Protein 3Q3J (pdb70)

Nearest PDB structures (foldseek):
  3q3j-assembly1_A  TM=1.010E+00  e=3.816E-22  Homo sapiens
  3ryt-assembly1_A  TM=9.514E-01  e=1.578E-15  Mus musculus
  1lfd-assembly2_C  TM=7.403E-01  e=2.244E-03  Rattus norvegicus
  1rax-assembly1_A  TM=6.787E-01  e=1.452E-03  Homo sapiens
  7scw-assembly1_B  TM=6.557E-01  e=3.062E-03  Homo sapiens

Secondary structure (DSSP, 8-state):
-PPPSS---EEEEEEPPSS-TTSPPEEEEEETT-BHHHHHHHHHHHHT--PPPGGGEEEEEEETTTEEEEE-SSSTT----PPPBHHHHTPPTT-EEEEEE-/-EEEEEE-STTSSHHHHHIIIIIS---SS----SEEEEEEEEE--EEEEEEEEE--SGGGTTTGGGG-TT-SEEEEEEETT-THHHHHIIIIIHHHHHHH-TTSEEEEEEE-GGGGG-HHHHHHHHHTT--PPPHHHHHHHHHHHT-SEEEE--TTT-HHHHHHHHHHHHHHHH-

B-factor: mean 38.66, std 13.01, range [20.03, 93.31]

Foldseek 3Di:
DDADPPGKDKFWEFEAQPVDRPDGTDTFIDIQQDFQLRVLVRCQVRNPCVGDHSVQWWKWFDDPDDDIDTHFQDDPQQDPPGGDGNVSVVPHHHTYIYIHGD/DAEEEEEFAAPFCQVLLLCLQAVVDGDPDDDFDAKDWGWHWDPLVTDIYIYIYHGNDPVNVPPSLVSPPPHQEYEYEGEQLDCVRLVCCVPVVLVSCCVRPVPHAYEYEYEAPVCLPPPVSQVVQVVVVHHGQDPVNQQVSCVVSVHPYYAYDYSPPDSVSSVVVVSVVRVVSVD

GO terms:
  GO:0005886 plasma membrane (C, TAS)
  GO:0005515 protein binding (F, IPI)
  GO:0002116 semaphorin receptor complex (C, TAS)

CATH classification: 3.10.20.90

Organism: Homo sapiens (NCBI:txid9606)

Solvent-accessible surface area: 14026 Å² total; per-residue (Å²): 235,172,206,97,182,125,53,123,84,81,15,78,0,37,3,26,42,78,139,54,90,111,34,116,63,46,90,5,102,1,65,16,34,7,22,0,42,78,0,14,84,65,1,10,102,46,30,84,156,157,83,40,156,11,86,59,14,26,0,16,1,48,35,67,104,60,2,90,10,52,0,72,31,70,32,105,11,29,75,192,113,74,90,3,24,1,51,37,0,53,9,55,81,69,12,49,0,1,23,37,111,153,125,11,39,0,0,0,0,0,23,55,97,0,14,11,34,15,1,0,28,8,10,33,71,123,79,92,42,98,84,114,73,96,24,33,2,49,25,35,102,17,110,28,75,72,163,100,17,59,2,37,0,35,1,0,6,4,26,90,127,29,54,48,2,3,1,30,1,7,68,133,14,61,0,0,0,1,0,0,0,0,10,67,29,87,1,12,63,24,0,53,128,64,0,84,72,17,8,99,101,79,12,84,118,30,77,20,0,0,0,0,4,60,26,28,42,63,121,59,72,82,23,63,122,62,8,82,149,97,156,60,58,32,4,49,114,144,78,0,49,60,15,6,80,74,32,60,15,77,49,10,26,42,4,4,15,128,86,39,59,102,27,0,78,63,5,0,68,42,0,2,47,59,27,77,110

Radius of gyration: 20.64 Å; Cα contacts (8 Å, |Δi|>4): 543; chains: 2; bounding box: 55×48×62 Å

Sequence (277 aa):
LIRQQIEYKTLILNCVNPDNENSPEIPVKVLNCDTITQVKEKILDAVYKQRPRAVDMDLEWRQGRIARVVLQDEDITTKIKRLNTLMHYQVSDRSVVALVPKRCKLVLVGDVQCGKTAMLQVLAKDCYPETYVPTVFENYTACLETQRVELSLWDTSGSPYYDNVRPLCYSDSDAVLLCFDISRPETVDSALKKWRTEILDYCPSTRVLLIGCKTDLRTDLSTLMMELSHQKQAPISYEQGCAIAKQLGAEIYLEGSAFTSEKSIHSIFRTASMLCLN

Structure (mmCIF, N/CA/C/O backbone):
data_3Q3J
#
_entry.id   3Q3J
#
_cell.length_a   59.022
_cell.length_b   67.129
_cell.length_c   145.291
_cell.angle_alpha   90.000
_cell.angle_beta   90.000
_cell.angle_gamma   90.000
#
_symmetry.space_group_name_H-M   'I 2 2 2'
#
loop_
_entity.id
_entity.type
_entity.pdbx_description
1 polymer Plexin-A2
2 polymer 'Rho-related GTP-binding protein Rho6'
3 non-polymer 'UNKNOWN ATOM OR ION'
4 non-polymer 'PHOSPHOAMINOPHOSPHONIC ACID-GUANYLATE ESTER'
5 non-polymer 'MAGNESIUM ION'
6 water water
#
loop_
_atom_site.group_PDB
_atom_site.id
_atom_site.type_symbol
_atom_site.label_atom_id
_atom_site.label_alt_id
_atom_site.label_comp_id
_atom_site.label_asym_id
_atom_site.label_entity_id
_atom_site.label_seq_id
_atom_site.pdbx_PDB_ins_code
_atom_site.Cartn_x
_atom_site.Cartn_y
_atom_site.Cartn_z
_atom_site.occupancy
_atom_site.B_iso_or_equiv
_atom_site.auth_seq_id
_atom_site.auth_comp_id
_atom_site.auth_asym_id
_atom_site.auth_atom_id
_atom_site.pdbx_PDB_model_num
ATOM 1 N N . LEU A 1 2 ? -6.141 24.731 57.027 1.00 82.43 1490 LEU A N 1
ATOM 2 C CA . LEU A 1 2 ? -5.720 23.644 56.088 1.00 77.21 1490 LEU A CA 1
ATOM 3 C C . LEU A 1 2 ? -4.628 24.157 55.133 1.00 75.11 1490 LEU A C 1
ATOM 4 O O . LEU A 1 2 ? -4.804 25.181 54.485 1.00 74.40 1490 LEU A O 1
ATOM 9 N N . ILE A 1 3 ? -3.513 23.427 55.059 1.00 74.48 1491 ILE A N 1
ATOM 10 C CA . IL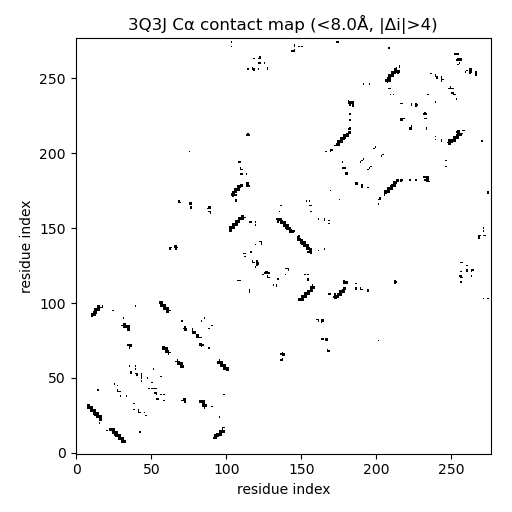E A 1 3 ? -2.320 23.851 54.307 1.00 73.74 1491 ILE A CA 1
ATOM 11 C C . ILE A 1 3 ? -2.391 23.454 52.841 1.00 69.00 1491 ILE A C 1
ATOM 12 O O . ILE A 1 3 ? -2.856 22.357 52.505 1.00 66.13 1491 ILE A O 1
ATOM 17 N N . ARG A 1 4 ? -1.906 24.340 51.971 1.00 68.95 1492 ARG A N 1
ATOM 18 C CA . ARG A 1 4 ? -1.826 24.066 50.530 1.00 65.08 1492 ARG A CA 1
ATOM 19 C C . ARG A 1 4 ? -0.459 23.484 50.179 1.00 64.05 1492 ARG A C 1
ATOM 20 O O . ARG A 1 4 ? 0.543 23.867 50.774 1.00 67.31 1492 ARG A O 1
ATOM 28 N N . GLN A 1 5 ? -0.415 22.570 49.208 1.00 60.23 1493 GLN A N 1
ATOM 29 C CA . GLN A 1 5 ? 0.861 21.955 48.790 1.00 59.49 1493 GLN A CA 1
ATOM 30 C C . GLN A 1 5 ? 1.844 23.017 48.233 1.00 60.47 1493 GLN A C 1
ATOM 31 O O . GLN A 1 5 ? 1.433 24.127 47.856 1.00 61.15 1493 GLN A O 1
ATOM 37 N N . GLN A 1 6 ? 3.139 22.681 48.197 1.00 60.99 1494 GLN A N 1
ATOM 38 C CA . GLN A 1 6 ? 4.128 23.514 47.493 1.00 61.08 1494 GLN A CA 1
ATOM 39 C C . GLN A 1 6 ? 3.756 23.518 46.007 1.00 56.42 1494 GLN A C 1
ATOM 40 O O . GLN A 1 6 ? 3.691 24.575 45.376 1.00 56.82 1494 GLN A O 1
ATOM 46 N N . ILE A 1 7 ? 3.499 22.329 45.469 1.00 52.30 1495 ILE A N 1
ATOM 47 C CA . ILE A 1 7 ? 2.968 22.174 44.116 1.00 48.04 1495 ILE A CA 1
ATOM 48 C C . ILE A 1 7 ? 1.504 21.797 44.292 1.00 45.89 1495 ILE A C 1
ATOM 49 O O . ILE A 1 7 ? 1.187 20.667 44.694 1.00 45.15 1495 ILE A O 1
ATOM 54 N N . GLU A 1 8 ? 0.620 22.756 44.012 1.00 44.84 1496 GLU A N 1
ATOM 55 C CA . GLU A 1 8 ? -0.763 22.691 44.481 1.00 44.06 1496 GLU A CA 1
ATOM 56 C C . GLU A 1 8 ? -1.629 21.775 43.637 1.00 39.97 1496 GLU A C 1
ATOM 57 O O . GLU A 1 8 ? -1.411 21.613 42.439 1.00 37.24 1496 GLU A O 1
ATOM 59 N N . TYR A 1 9 ? -2.613 21.168 44.285 1.00 39.05 1497 TYR A N 1
ATOM 60 C CA . TYR A 1 9 ? -3.610 20.355 43.581 1.00 36.33 1497 TYR A CA 1
ATOM 61 C C . TYR A 1 9 ? -4.770 21.235 43.200 1.00 36.58 1497 TYR A C 1
ATOM 62 O O . TYR A 1 9 ? -5.156 22.110 43.962 1.00 38.67 1497 TYR A O 1
ATOM 71 N N . LYS A 1 10 ? -5.348 20.988 42.028 1.00 34.52 1498 LYS A N 1
ATOM 72 C CA . LYS A 1 10 ? -6.461 21.792 41.549 1.00 35.43 1498 LYS A CA 1
ATOM 73 C C . LYS A 1 10 ? -7.372 20.969 40.673 1.00 33.82 1498 LYS A C 1
ATOM 74 O O . LYS A 1 10 ? -6.935 19.987 40.046 1.00 30.16 1498 LYS A O 1
ATOM 78 N N . THR A 1 11 ? -8.643 21.344 40.640 1.00 35.47 1499 THR A N 1
ATOM 79 C CA . THR A 1 11 ? -9.544 20.732 39.709 1.00 35.67 1499 THR A CA 1
ATOM 80 C C . THR A 1 11 ? -9.340 21.380 38.342 1.00 36.15 1499 THR A C 1
ATOM 81 O O . THR A 1 11 ? -8.926 22.533 38.242 1.00 37.33 1499 THR A O 1
ATOM 85 N N . LEU A 1 12 ? -9.633 20.604 37.309 1.00 35.70 1500 LEU A N 1
ATOM 86 C CA . LEU A 1 12 ? -9.551 21.011 35.916 1.00 36.66 1500 LEU A CA 1
ATOM 87 C C . LEU A 1 12 ? -10.813 20.475 35.251 1.00 37.29 1500 LEU A C 1
ATOM 88 O O . LEU A 1 12 ? -11.334 19.460 35.666 1.00 36.44 1500 LEU A O 1
ATOM 93 N N . ILE A 1 13 ? -11.275 21.142 34.210 1.00 39.09 1501 ILE A N 1
ATOM 94 C CA . ILE A 1 13 ? -12.289 20.555 33.337 1.00 40.19 1501 ILE A CA 1
ATOM 95 C C . ILE A 1 13 ? -11.611 20.091 32.055 1.00 38.97 1501 ILE A C 1
ATOM 96 O O . ILE A 1 13 ? -10.838 20.834 31.460 1.00 39.90 1501 ILE A O 1
ATOM 101 N N . LEU A 1 14 ? -11.867 18.844 31.665 1.00 37.82 1502 LEU A N 1
ATOM 102 C CA . LEU A 1 14 ? -11.465 18.340 30.356 1.00 37.41 1502 LEU A CA 1
ATOM 103 C C . LEU A 1 14 ? -12.690 18.319 29.460 1.00 40.00 1502 LEU A C 1
ATOM 104 O O . LEU A 1 14 ? -13.789 17.989 29.907 1.00 40.49 1502 LEU A O 1
ATOM 109 N N . ASN A 1 15 ? -12.493 18.686 28.202 1.00 41.16 1503 ASN A N 1
ATOM 110 C CA . ASN A 1 15 ? -13.551 18.647 27.219 1.00 44.32 1503 ASN A CA 1
ATOM 111 C C . ASN A 1 15 ? -13.429 17.350 26.466 1.00 43.71 1503 ASN A C 1
ATOM 112 O O . ASN A 1 15 ? -12.556 17.204 25.627 1.00 43.34 1503 ASN A O 1
ATOM 117 N N . CYS A 1 16 ? -14.282 16.387 26.796 1.00 44.18 1504 CYS A N 1
ATOM 118 C CA . CYS A 1 16 ? -14.200 15.075 26.197 1.00 44.26 1504 CYS A CA 1
ATOM 119 C C . CYS A 1 16 ? -15.053 15.021 24.940 1.00 47.91 1504 CYS A C 1
ATOM 120 O O . CYS A 1 16 ? -16.231 15.417 24.942 1.00 50.05 1504 CYS A O 1
ATOM 123 N N . VAL A 1 17 ? -14.447 14.543 23.862 1.00 48.27 1505 VAL A N 1
ATOM 124 C CA . VAL A 1 17 ? -15.150 14.367 22.613 1.00 52.41 1505 VAL A CA 1
ATOM 125 C C . VAL A 1 17 ? -16.306 13.387 22.820 1.00 54.33 1505 VAL A C 1
ATOM 126 O O . VAL A 1 17 ? -16.144 12.344 23.460 1.00 52.33 1505 VAL A O 1
ATOM 130 N N . ASN A 1 18 ? -17.479 13.755 22.313 1.00 58.67 1506 ASN A N 1
ATOM 131 C CA . ASN A 1 18 ? -18.628 12.858 22.307 1.00 61.76 1506 ASN A CA 1
ATOM 132 C C . ASN A 1 18 ? -18.297 11.690 21.360 1.00 63.26 1506 ASN A C 1
ATOM 133 O O . ASN A 1 18 ? -18.056 11.913 20.168 1.00 65.66 1506 ASN A O 1
ATOM 138 N N . PRO A 1 19 ? -18.251 10.447 21.896 1.00 62.66 1507 PRO A N 1
ATOM 139 C CA . PRO A 1 19 ? -17.867 9.280 21.079 1.00 64.15 1507 PRO A CA 1
ATOM 140 C C . PRO A 1 19 ? -18.848 8.943 19.947 1.00 69.69 1507 PRO A C 1
ATOM 141 O O . PRO A 1 19 ? -18.428 8.410 18.923 1.00 71.59 1507 PRO A O 1
ATOM 145 N N . ASP A 1 20 ? -20.134 9.248 20.133 1.00 72.90 1508 ASP A N 1
ATOM 146 C CA . ASP A 1 20 ? -21.158 8.941 19.114 1.00 78.73 1508 ASP A CA 1
ATOM 147 C C . ASP A 1 20 ? -21.074 9.849 17.869 1.00 81.80 1508 ASP A C 1
ATOM 148 O O . ASP A 1 20 ? -21.402 9.417 16.763 1.00 86.14 1508 ASP A O 1
ATOM 153 N N . ASN A 1 21 ? -20.653 11.102 18.055 1.00 79.99 1509 ASN A N 1
ATOM 154 C CA . ASN A 1 21 ? -20.501 12.045 16.932 1.00 83.09 1509 ASN A CA 1
ATOM 155 C C . ASN A 1 21 ? -19.537 13.182 17.277 1.00 79.63 1509 ASN A C 1
ATOM 156 O O . ASN A 1 21 ? -19.780 13.948 18.215 1.00 77.85 1509 ASN A O 1
ATOM 158 N N . GLU A 1 22 ? -18.451 13.280 16.506 1.00 79.17 1510 GLU A N 1
ATOM 159 C CA . GLU A 1 22 ? -17.356 14.223 16.785 1.00 76.10 1510 GLU A CA 1
ATOM 160 C C . GLU A 1 22 ? -17.798 15.694 16.704 1.00 78.37 1510 GLU A C 1
ATOM 161 O O . GLU A 1 22 ? -17.379 16.524 17.528 1.00 75.80 1510 GLU A O 1
ATOM 163 N N . ASN A 1 23 ? -18.649 16.003 15.731 1.00 83.57 1511 ASN A N 1
ATOM 164 C CA . ASN A 1 23 ? -19.119 17.377 15.512 1.00 86.82 1511 ASN A CA 1
ATOM 165 C C . ASN A 1 23 ? -20.095 17.890 16.584 1.00 86.36 1511 ASN A C 1
ATOM 166 O O . ASN A 1 23 ? -20.432 19.078 16.594 1.00 88.96 1511 ASN A O 1
ATOM 168 N N . SER A 1 24 ? -20.555 17.000 17.469 1.00 83.45 1512 SER A N 1
ATOM 169 C CA . SER A 1 24 ? -21.364 17.400 18.622 1.00 82.59 1512 SER A CA 1
ATOM 170 C C . SER A 1 24 ? -20.479 18.095 19.664 1.00 77.51 1512 SER A C 1
ATOM 171 O O . SER A 1 24 ? -19.270 17.878 19.686 1.00 73.63 1512 SER A O 1
ATOM 173 N N . PRO A 1 25 ? -21.078 18.942 20.530 1.00 77.66 1513 PRO A N 1
ATOM 174 C CA . PRO A 1 25 ? -20.273 19.617 21.552 1.00 73.44 1513 PRO A CA 1
ATOM 175 C C . PRO A 1 25 ? -19.509 18.646 22.450 1.00 67.57 1513 PRO A C 1
ATOM 176 O O . PRO A 1 25 ? -19.984 17.538 22.728 1.00 66.80 1513 PRO A O 1
ATOM 180 N N . GLU A 1 26 ? -18.329 19.056 22.893 1.00 63.44 1514 GLU A N 1
ATOM 181 C CA . GLU A 1 26 ? -17.553 18.232 23.793 1.00 58.31 1514 GLU A CA 1
ATOM 182 C C . GLU A 1 26 ? -18.266 18.174 25.146 1.00 57.01 1514 GLU A C 1
ATOM 183 O O . GLU A 1 26 ? -19.035 19.071 25.494 1.00 59.01 1514 GLU A O 1
ATOM 187 N N . ILE A 1 27 ? -18.026 17.096 25.881 1.00 53.64 1515 ILE A N 1
ATOM 188 C CA . ILE A 1 27 ? -18.618 16.897 27.197 1.00 52.70 1515 ILE A CA 1
ATOM 189 C C . ILE A 1 27 ? -17.614 17.323 28.293 1.00 48.80 1515 ILE A C 1
ATOM 190 O O . ILE A 1 27 ? -16.528 16.745 28.397 1.00 45.19 1515 ILE A O 1
ATOM 195 N N . PRO A 1 28 ? -17.968 18.354 29.095 1.00 49.28 1516 PRO A N 1
ATOM 196 C CA . PRO A 1 28 ? -17.064 18.765 30.182 1.00 46.43 1516 PRO A CA 1
ATOM 197 C C . PRO A 1 28 ? -17.033 17.767 31.347 1.00 44.01 1516 PRO A C 1
ATOM 198 O O . PRO A 1 28 ? -18.084 17.335 31.819 1.00 44.92 1516 PRO A O 1
ATOM 202 N N . VAL A 1 29 ? -15.824 17.401 31.783 1.00 40.60 1517 VAL A N 1
ATOM 203 C CA . VAL A 1 29 ? -15.629 16.451 32.877 1.00 38.76 1517 VAL A CA 1
ATOM 204 C C . VAL A 1 29 ? -14.656 17.044 33.899 1.00 36.99 1517 VAL A C 1
ATOM 205 O O . VAL A 1 29 ? -13.531 17.377 33.561 1.00 36.21 1517 VAL A O 1
ATOM 209 N N . LYS A 1 30 ? -15.098 17.179 35.142 1.00 37.82 1518 LYS A N 1
ATOM 210 C CA . LYS A 1 30 ? -14.247 17.726 36.206 1.00 36.87 1518 LYS A CA 1
ATOM 211 C C . LYS A 1 30 ? -13.284 16.661 36.731 1.00 34.40 1518 LYS A C 1
ATOM 212 O O . LYS A 1 30 ? -13.691 15.554 37.068 1.00 34.61 1518 LYS A O 1
ATOM 216 N N . VAL A 1 31 ? -12.003 17.000 36.787 1.00 32.51 1519 VAL A N 1
ATOM 217 C CA . VAL A 1 31 ? -10.974 16.070 37.243 1.00 30.66 1519 VAL A CA 1
ATOM 218 C C . VAL A 1 31 ? -9.991 16.838 38.107 1.00 30.38 1519 VAL A C 1
ATOM 219 O O . VAL A 1 31 ? -10.078 18.052 38.190 1.00 31.94 1519 VAL A O 1
ATOM 223 N N . LEU A 1 32 ? -9.061 16.131 38.743 1.00 29.70 1520 LEU A N 1
ATOM 224 C CA . LEU A 1 32 ? -7.977 16.760 39.511 1.00 29.77 1520 LEU A CA 1
ATOM 225 C C . LEU A 1 32 ? -6.674 16.651 38.741 1.00 28.28 1520 LEU A C 1
ATOM 226 O O . LEU A 1 32 ? -6.410 15.618 38.072 1.00 26.80 1520 LEU A O 1
ATOM 231 N N . ASN A 1 33 ? -5.829 17.678 38.843 1.00 27.89 1521 ASN A N 1
ATOM 232 C CA . ASN A 1 33 ? -4.516 17.596 38.210 1.00 26.90 1521 ASN A CA 1
ATOM 233 C C . ASN A 1 33 ? -3.653 16.426 38.792 1.00 26.74 1521 ASN A C 1
ATOM 234 O O . ASN A 1 33 ? -2.901 15.797 38.060 1.00 25.58 1521 ASN A O 1
ATOM 239 N N . CYS A 1 34 ? -3.850 16.082 40.069 1.00 28.19 1522 CYS A N 1
ATOM 240 C CA . CYS A 1 34 ? -3.135 14.955 40.666 1.00 29.16 1522 CYS A CA 1
ATOM 241 C C . CYS A 1 34 ? -3.797 13.588 40.397 1.00 29.13 1522 CYS A C 1
ATOM 242 O O . CYS A 1 34 ? -3.303 12.562 40.876 1.00 30.11 1522 CYS A O 1
ATOM 245 N N . ASP A 1 35 ? -4.901 13.564 39.641 1.00 28.91 1523 ASP A N 1
ATOM 246 C CA . ASP A 1 35 ? -5.522 12.298 39.216 1.00 28.76 1523 ASP A CA 1
ATOM 247 C C . ASP A 1 35 ? -4.594 11.499 38.308 1.00 27.59 1523 ASP A C 1
ATOM 248 O O . ASP A 1 35 ? -3.997 12.036 37.384 1.00 26.98 1523 ASP A O 1
ATOM 253 N N . THR A 1 36 ? -4.484 10.204 38.573 1.00 27.83 1524 THR A N 1
ATOM 254 C CA . THR A 1 36 ? -3.762 9.302 37.676 1.00 27.46 1524 THR A CA 1
ATOM 255 C C . THR A 1 36 ? -4.564 9.170 36.408 1.00 26.02 1524 THR A C 1
ATOM 256 O O . THR A 1 36 ? -5.759 9.458 36.390 1.00 25.92 1524 THR A O 1
ATOM 260 N N . ILE A 1 37 ? -3.943 8.693 35.352 1.00 25.83 1525 ILE A N 1
ATOM 261 C CA . ILE A 1 37 ? -4.673 8.555 34.094 1.00 25.61 1525 ILE A CA 1
ATOM 262 C C . ILE A 1 37 ? -5.852 7.584 34.265 1.00 26.84 1525 ILE A C 1
ATOM 263 O O . ILE A 1 37 ? -6.911 7.794 33.685 1.00 27.77 1525 ILE A O 1
ATOM 268 N N . THR A 1 38 ? -5.698 6.562 35.093 1.00 28.62 1526 THR A N 1
ATOM 269 C CA . THR A 1 38 ? -6.805 5.626 35.346 1.00 30.50 1526 THR A CA 1
ATOM 270 C C . THR A 1 38 ? -7.981 6.331 36.018 1.00 30.37 1526 THR A C 1
ATOM 271 O O . THR A 1 38 ? -9.124 6.092 35.654 1.00 30.54 1526 THR A O 1
ATOM 275 N N . GLN A 1 39 ? -7.690 7.203 36.985 1.00 29.23 1527 GLN A N 1
ATOM 276 C CA . GLN A 1 39 ? -8.742 7.928 37.686 1.00 29.60 1527 GLN A CA 1
ATOM 277 C C . GLN A 1 39 ? -9.446 8.906 36.752 1.00 28.46 1527 GLN A C 1
ATOM 278 O O . GLN A 1 39 ? -10.673 9.100 36.859 1.00 27.96 1527 GLN A O 1
ATOM 284 N N . VAL A 1 40 ? -8.683 9.506 35.834 1.00 26.55 1528 VAL A N 1
ATOM 285 C CA . VAL A 1 40 ? -9.266 10.385 34.836 1.00 26.64 1528 VAL A CA 1
ATOM 286 C C . VAL A 1 40 ? -10.248 9.605 33.956 1.00 28.33 1528 VAL A C 1
ATOM 287 O O . VAL A 1 40 ? -11.383 10.040 33.758 1.00 28.84 1528 VAL A O 1
ATOM 291 N N . LYS A 1 41 ? -9.820 8.444 33.452 1.00 28.57 1529 LYS A N 1
ATOM 292 C CA . LYS A 1 41 ? -10.680 7.627 32.602 1.00 30.26 1529 LYS A CA 1
ATOM 293 C C . LYS A 1 41 ? -11.960 7.207 33.340 1.00 32.09 1529 LYS A C 1
ATOM 294 O O . LYS A 1 41 ? -13.057 7.313 32.780 1.00 32.94 1529 LYS A O 1
ATOM 300 N N . GLU A 1 42 ? -11.820 6.771 34.597 1.00 32.68 1530 GLU A N 1
ATOM 301 C CA . GLU A 1 42 ? -12.990 6.438 35.443 1.00 35.45 1530 GLU A CA 1
ATOM 302 C C . GLU A 1 42 ? -13.965 7.606 35.497 1.00 35.10 1530 GLU A C 1
ATOM 303 O O . GLU A 1 42 ? -15.166 7.419 35.335 1.00 36.68 1530 GLU A O 1
ATOM 309 N N . LYS A 1 43 ? -13.449 8.814 35.707 1.00 33.10 1531 LYS A N 1
ATOM 310 C CA . LYS A 1 43 ? -14.328 10.007 35.824 1.00 33.73 1531 LYS A CA 1
ATOM 311 C C . LYS A 1 43 ? -15.025 10.314 34.502 1.00 34.18 1531 LYS A C 1
ATOM 312 O O . LYS A 1 43 ? -16.230 10.609 34.482 1.00 36.19 1531 LYS A O 1
ATOM 318 N N . ILE A 1 44 ? -14.293 10.219 33.395 1.00 32.50 1532 ILE A N 1
ATOM 319 C CA . ILE A 1 44 ? -14.916 10.395 32.069 1.00 33.87 1532 ILE A CA 1
ATOM 320 C C . ILE A 1 44 ? -16.013 9.333 31.827 1.00 36.45 1532 ILE A C 1
ATOM 321 O O . ILE A 1 44 ? -17.094 9.661 31.337 1.00 38.79 1532 ILE A O 1
ATOM 326 N N . LEU A 1 45 ? -15.734 8.077 32.173 1.00 36.85 1533 LEU A N 1
ATOM 327 C CA . LEU A 1 45 ? -16.713 6.981 32.009 1.00 40.19 1533 LEU A CA 1
ATOM 328 C C . LEU A 1 45 ? -17.941 7.157 32.899 1.00 42.99 1533 LEU A C 1
ATOM 329 O O . LEU A 1 45 ? -19.058 6.767 32.522 1.00 45.13 1533 LEU A O 1
ATOM 334 N N . ASP A 1 46 ? -17.746 7.742 34.080 1.00 42.89 1534 ASP A N 1
ATOM 335 C CA . ASP A 1 46 ? -18.881 8.016 34.983 1.00 46.31 1534 ASP A CA 1
ATOM 336 C C . ASP A 1 46 ? -19.756 9.124 34.415 1.00 47.60 1534 ASP A C 1
ATOM 337 O O . ASP A 1 46 ? -20.980 9.029 34.443 1.00 50.88 1534 ASP A O 1
ATOM 342 N N . ALA A 1 47 ? -19.116 10.150 33.868 1.00 46.17 1535 ALA A N 1
ATOM 343 C CA . ALA A 1 47 ? -19.816 11.298 33.304 1.00 47.95 1535 ALA A CA 1
ATOM 344 C C . ALA A 1 47 ? -20.419 10.981 31.931 1.00 50.66 1535 ALA A C 1
ATOM 345 O O . ALA A 1 47 ? -21.541 11.399 31.630 1.00 53.37 1535 ALA A O 1
ATOM 347 N N . VAL A 1 48 ? -19.682 10.244 31.104 1.00 50.10 1536 VAL A N 1
ATOM 348 C CA . VAL A 1 48 ? -20.123 9.972 29.732 1.00 53.23 1536 VAL A CA 1
ATOM 349 C C . VAL A 1 48 ? -20.968 8.698 29.615 1.00 56.83 1536 VAL A C 1
ATOM 350 O O . VAL A 1 48 ? -21.507 8.429 28.552 1.00 60.23 1536 VAL A O 1
ATOM 354 N N . TYR A 1 49 ? -21.105 7.935 30.708 1.00 57.65 1537 TYR A N 1
ATOM 355 C CA . TYR A 1 49 ? -22.004 6.759 30.748 1.00 61.44 1537 TYR A CA 1
ATOM 356 C C . TYR A 1 49 ? -22.850 6.673 32.032 1.00 63.47 1537 TYR A C 1
ATOM 357 O O . TYR A 1 49 ? -23.033 5.573 32.579 1.00 65.36 1537 TYR A O 1
ATOM 366 N N . LYS A 1 50 ? -23.384 7.809 32.492 1.00 63.92 1538 LYS A N 1
ATOM 367 C CA . LYS A 1 50 ? -24.289 7.849 33.672 1.00 66.23 1538 LYS A CA 1
ATOM 368 C C . LYS A 1 50 ? -25.074 6.543 33.884 1.00 69.67 1538 LYS A C 1
ATOM 369 O O . LYS A 1 50 ? -25.765 6.068 32.986 1.00 72.83 1538 LYS A O 1
ATOM 372 N N . GLN A 1 56 ? -22.726 -2.928 30.936 1.00 75.60 1544 GLN A N 1
ATOM 373 C CA . GLN A 1 56 ? -22.108 -2.915 29.607 1.00 74.92 1544 GLN A CA 1
ATOM 374 C C . GLN A 1 56 ? -21.185 -1.700 29.359 1.00 69.55 1544 GLN A C 1
ATOM 375 O O . GLN A 1 56 ? -20.668 -1.530 28.252 1.00 68.97 1544 GLN A O 1
ATOM 377 N N . ARG A 1 57 ? -20.978 -0.863 30.369 1.00 66.38 1545 ARG A N 1
ATOM 378 C CA . ARG A 1 57 ? -20.064 0.276 30.227 1.00 61.64 1545 ARG A CA 1
ATOM 379 C C . ARG A 1 57 ? -18.655 -0.217 29.927 1.00 59.15 1545 ARG A C 1
ATOM 380 O O . ARG A 1 57 ? -18.237 -1.245 30.450 1.00 59.83 1545 ARG A O 1
ATOM 384 N N . PRO A 1 58 ? -17.914 0.519 29.082 1.00 56.39 1546 PRO A N 1
ATOM 385 C CA . PRO A 1 58 ? -16.474 0.277 29.019 1.00 53.78 1546 PRO A CA 1
ATOM 386 C C . PRO A 1 58 ? -15.823 0.505 30.380 1.00 51.02 1546 PRO A C 1
ATOM 387 O O . PRO A 1 58 ? -16.338 1.290 31.193 1.00 48.92 1546 PRO A O 1
ATOM 391 N N . ARG A 1 59 ? -14.724 -0.202 30.631 1.00 50.72 1547 ARG A N 1
ATOM 392 C CA . ARG A 1 59 ? -13.948 -0.031 31.856 1.00 48.77 1547 ARG A CA 1
ATOM 393 C C . ARG A 1 59 ? -12.748 0.831 31.556 1.00 45.63 1547 ARG A C 1
ATOM 394 O O . ARG A 1 59 ? -12.341 0.952 30.392 1.00 44.35 1547 ARG A O 1
ATOM 402 N N . ALA A 1 60 ? -12.166 1.412 32.606 1.00 43.54 1548 ALA A N 1
ATOM 403 C CA . ALA A 1 60 ? -10.988 2.268 32.454 1.00 41.45 1548 ALA A CA 1
ATOM 404 C C . ALA A 1 60 ? -9.867 1.552 31.698 1.00 42.22 1548 ALA A C 1
ATOM 405 O O . ALA A 1 60 ? -9.266 2.120 30.779 1.00 40.93 1548 ALA A O 1
ATOM 407 N N . VAL A 1 61 ? -9.626 0.296 32.057 1.00 45.58 1549 VAL A N 1
ATOM 408 C CA . VAL A 1 61 ? -8.605 -0.537 31.387 1.00 47.37 1549 VAL A CA 1
ATOM 409 C C . VAL A 1 61 ? -8.924 -0.925 29.931 1.00 49.35 1549 VAL A C 1
ATOM 410 O O . VAL A 1 61 ? -8.045 -1.387 29.209 1.00 51.06 1549 VAL A O 1
ATOM 414 N N . ASP A 1 62 ? -10.164 -0.741 29.494 1.00 50.34 1550 ASP A N 1
ATOM 415 C CA . ASP A 1 62 ? -10.532 -1.044 28.096 1.00 52.33 1550 ASP A CA 1
ATOM 416 C C . ASP A 1 62 ? -10.261 0.120 27.139 1.00 50.08 1550 ASP A C 1
ATOM 417 O O . ASP A 1 62 ? -10.357 -0.053 25.920 1.00 51.61 1550 ASP A O 1
ATOM 422 N N . MET A 1 63 ? -9.925 1.296 27.688 1.00 46.51 1551 MET A N 1
ATOM 423 C CA . MET A 1 63 ? -9.862 2.523 26.906 1.00 44.95 1551 MET A CA 1
ATOM 424 C C . MET A 1 63 ? -8.485 3.191 27.039 1.00 42.40 1551 MET A C 1
ATOM 425 O O . MET A 1 63 ? -7.833 3.094 28.078 1.00 41.50 1551 MET A O 1
ATOM 430 N N . ASP A 1 64 ? -8.060 3.871 25.979 1.00 41.88 1552 ASP A N 1
ATOM 431 C CA . ASP A 1 64 ? -6.924 4.802 26.053 1.00 39.52 1552 ASP A CA 1
ATOM 432 C C . ASP A 1 64 ? -7.413 6.247 26.111 1.00 37.26 1552 ASP A C 1
ATOM 433 O O . ASP A 1 64 ? -8.357 6.620 25.405 1.00 38.20 1552 ASP A O 1
ATOM 438 N N . LEU A 1 65 ? -6.745 7.056 26.935 1.00 34.68 1553 LEU A N 1
ATOM 439 C CA . LEU A 1 65 ? -6.987 8.487 26.993 1.00 33.15 1553 LEU A CA 1
ATOM 440 C C . LEU A 1 65 ? -6.136 9.152 25.910 1.00 33.00 1553 LEU A C 1
ATOM 441 O O . LEU A 1 65 ? -4.919 8.986 25.873 1.00 31.99 1553 LEU A O 1
ATOM 446 N N . GLU A 1 66 ? -6.787 9.909 25.049 1.00 33.33 1554 GLU A N 1
ATOM 447 C CA . GLU A 1 66 ? -6.126 10.606 23.990 1.00 34.12 1554 GLU A CA 1
ATOM 448 C C . GLU A 1 66 ? -6.160 12.090 24.317 1.00 32.91 1554 GLU A C 1
ATOM 449 O O . GLU A 1 66 ? -7.217 12.625 24.652 1.00 33.45 1554 GLU A O 1
ATOM 455 N N . TRP A 1 67 ? -5.002 12.743 24.259 1.00 31.83 1555 TRP A N 1
ATOM 456 C CA . TRP A 1 67 ? -4.918 14.208 24.374 1.00 31.76 1555 TRP A CA 1
ATOM 457 C C . TRP A 1 67 ? -4.837 14.781 22.950 1.00 34.56 1555 TRP A C 1
ATOM 458 O O . TRP A 1 67 ? -3.921 14.459 22.200 1.00 34.02 1555 TRP A O 1
ATOM 469 N N . ARG A 1 68 ? -5.825 15.596 22.581 1.00 36.66 1556 ARG A N 1
ATOM 470 C CA . ARG A 1 68 ? -5.930 16.133 21.211 1.00 40.21 1556 ARG A CA 1
ATOM 471 C C . ARG A 1 68 ? -5.428 17.582 21.094 1.00 41.43 1556 ARG A C 1
ATOM 472 O O . ARG A 1 68 ? -5.590 18.390 22.005 1.00 40.75 1556 ARG A O 1
ATOM 480 N N . GLN A 1 69 ? -4.769 17.881 19.982 1.00 43.74 1557 GLN A N 1
ATOM 481 C CA . GLN A 1 69 ? -4.374 19.257 19.655 1.00 46.12 1557 GLN A CA 1
ATOM 482 C C . GLN A 1 69 ? -4.795 19.545 18.227 1.00 50.37 1557 GLN A C 1
ATOM 483 O O . GLN A 1 69 ? -4.356 18.861 17.301 1.00 51.46 1557 GLN A O 1
ATOM 489 N N . GLY A 1 70 ? -5.659 20.543 18.050 1.00 53.41 1558 GLY A N 1
ATOM 490 C CA . GLY A 1 70 ? -6.155 20.904 16.715 1.00 58.31 1558 GLY A CA 1
ATOM 491 C C . GLY A 1 70 ? -6.928 19.760 16.061 1.00 59.37 1558 GLY A C 1
ATOM 492 O O . GLY A 1 70 ? -7.600 18.979 16.746 1.00 57.18 1558 GLY A O 1
ATOM 493 N N . ARG A 1 71 ? -6.793 19.639 14.744 1.00 63.16 1559 ARG A N 1
ATOM 494 C CA . ARG A 1 71 ? -7.580 18.678 13.948 1.00 65.32 1559 ARG A CA 1
ATOM 495 C C . ARG A 1 71 ? -7.121 17.201 14.044 1.00 62.50 1559 ARG A C 1
ATOM 496 O O . ARG A 1 71 ? -7.948 16.307 14.231 1.00 62.11 1559 ARG A O 1
ATOM 498 N N . ILE A 1 72 ? -5.812 16.960 13.927 1.00 60.86 1560 ILE A N 1
ATOM 499 C CA . ILE A 1 72 ? -5.278 15.605 13.728 1.00 59.29 1560 ILE A CA 1
ATOM 500 C C . ILE A 1 72 ? -4.329 15.127 14.838 1.00 54.49 1560 ILE A C 1
ATOM 501 O O . ILE A 1 72 ? -4.330 13.943 15.179 1.00 53.42 1560 ILE A O 1
ATOM 503 N N . ALA A 1 73 ? -3.532 16.038 15.408 1.00 51.73 1561 ALA A N 1
ATOM 504 C CA . ALA A 1 73 ? -2.499 15.665 16.382 1.00 47.17 1561 ALA A CA 1
ATOM 505 C C . ALA A 1 73 ? -3.100 15.087 17.679 1.00 42.82 1561 ALA A C 1
ATOM 506 O O . ALA A 1 73 ? -4.044 15.638 18.235 1.00 41.50 1561 ALA A O 1
ATOM 508 N N . ARG A 1 74 ? -2.533 13.984 18.147 1.00 40.35 1562 ARG A N 1
ATOM 509 C CA . ARG A 1 74 ? -3.006 13.346 19.369 1.00 37.85 1562 ARG A CA 1
ATOM 510 C C . ARG A 1 74 ? -1.953 12.420 19.943 1.00 36.15 1562 ARG A C 1
ATOM 511 O O . ARG A 1 74 ? -1.180 11.800 19.204 1.00 37.03 1562 ARG A O 1
ATOM 519 N N . VAL A 1 75 ? -1.938 12.324 21.264 1.00 33.19 1563 VAL A N 1
ATOM 520 C CA . VAL A 1 75 ? -1.008 11.453 21.961 1.00 32.67 1563 VAL A CA 1
ATOM 521 C C . VAL A 1 75 ? -1.777 10.667 23.004 1.00 31.00 1563 VAL A C 1
ATOM 522 O O . VAL A 1 75 ? -2.744 11.180 23.592 1.00 30.47 1563 VAL A O 1
ATOM 526 N N . VAL A 1 76 ? -1.371 9.419 23.218 1.00 31.01 1564 VAL A N 1
ATOM 527 C CA . VAL A 1 76 ? -1.988 8.575 24.232 1.00 30.64 1564 VAL A CA 1
ATOM 528 C C . VAL A 1 76 ? -1.264 8.751 25.565 1.00 28.69 1564 VAL A C 1
ATOM 529 O O . VAL A 1 76 ? -0.033 8.617 25.638 1.00 28.85 1564 VAL A O 1
ATOM 533 N N . LEU A 1 77 ? -2.045 9.046 26.602 1.00 27.46 1565 LEU A N 1
ATOM 534 C CA . LEU A 1 77 ? -1.585 9.166 27.982 1.00 26.34 1565 LEU A CA 1
ATOM 535 C C . LEU A 1 77 ? -1.991 7.901 28.736 1.00 27.35 1565 LEU A C 1
ATOM 536 O O . LEU A 1 77 ? -3.083 7.372 28.506 1.00 27.81 1565 LEU A O 1
ATOM 541 N N . GLN A 1 78 ? -1.097 7.408 29.592 1.00 27.84 1566 GLN A N 1
ATOM 542 C CA . GLN A 1 78 ? -1.307 6.172 30.370 1.00 29.55 1566 GLN A CA 1
ATOM 543 C C . GLN A 1 78 ? -0.661 6.306 31.730 1.00 28.65 1566 GLN A C 1
ATOM 544 O O . GLN A 1 78 ? 0.194 7.166 31.933 1.00 27.26 1566 GLN A O 1
ATOM 550 N N . ASP A 1 79 ? -1.024 5.415 32.638 1.00 29.99 1567 ASP A N 1
ATOM 551 C CA . ASP A 1 79 ? -0.474 5.405 34.009 1.00 31.04 1567 ASP A CA 1
ATOM 552 C C . ASP A 1 79 ? 1.004 5.192 34.033 1.00 32.20 1567 ASP A C 1
ATOM 553 O O . ASP A 1 79 ? 1.696 5.754 34.885 1.00 32.19 1567 ASP A O 1
ATOM 558 N N . GLU A 1 80 ? 1.482 4.370 33.106 1.00 33.88 1568 GLU A N 1
ATOM 559 C CA . GLU A 1 80 ? 2.887 4.040 33.000 1.00 35.86 1568 GLU A CA 1
ATOM 560 C C . GLU A 1 80 ? 3.286 3.984 31.534 1.00 35.65 1568 GLU A C 1
ATOM 561 O O . GLU A 1 80 ? 2.590 3.398 30.718 1.00 36.30 1568 GLU A O 1
ATOM 564 N N . ASP A 1 81 ? 4.394 4.637 31.206 1.00 35.07 1569 ASP A N 1
ATOM 565 C CA . ASP A 1 81 ? 4.944 4.618 29.833 1.00 35.34 1569 ASP A CA 1
ATOM 566 C C . ASP A 1 81 ? 6.394 5.048 29.899 1.00 35.87 1569 ASP A C 1
ATOM 567 O O . ASP A 1 81 ? 6.960 5.124 30.992 1.00 35.49 1569 ASP A O 1
ATOM 572 N N . ILE A 1 82 ? 6.997 5.335 28.738 1.00 36.31 1570 ILE A N 1
ATOM 573 C CA . ILE A 1 82 ? 8.408 5.700 28.670 1.00 37.66 1570 ILE A CA 1
ATOM 574 C C . ILE A 1 82 ? 8.751 6.975 29.446 1.00 36.22 1570 ILE A C 1
ATOM 575 O O . ILE A 1 82 ? 9.929 7.204 29.748 1.00 37.01 1570 ILE A O 1
ATOM 580 N N . THR A 1 83 ? 7.738 7.796 29.760 1.00 33.72 1571 THR A N 1
ATOM 581 C CA . THR A 1 83 ? 7.952 9.059 30.518 1.00 33.36 1571 THR A CA 1
ATOM 582 C C . THR A 1 83 ? 7.879 8.904 32.043 1.00 34.15 1571 THR A C 1
ATOM 583 O O . THR A 1 83 ? 8.209 9.834 32.779 1.00 34.18 1571 THR A O 1
ATOM 587 N N . THR A 1 84 ? 7.452 7.738 32.522 1.00 35.87 1572 THR A N 1
ATOM 588 C CA . THR A 1 84 ? 7.349 7.499 33.976 1.00 37.25 1572 THR A CA 1
ATOM 589 C C . THR A 1 84 ? 8.705 7.545 34.675 1.00 40.61 1572 THR A C 1
ATOM 590 O O . THR A 1 84 ? 9.685 6.987 34.181 1.00 42.68 1572 THR A O 1
ATOM 594 N N . LYS A 1 85 ? 8.756 8.224 35.823 1.00 41.98 1573 LYS A N 1
ATOM 595 C CA . LYS A 1 85 ? 9.926 8.183 36.689 1.00 45.78 1573 LYS A CA 1
ATOM 596 C C . LYS A 1 85 ? 9.743 7.048 37.687 1.00 48.55 1573 LYS A C 1
ATOM 597 O O . LYS A 1 85 ? 8.745 7.011 38.404 1.00 47.76 1573 LYS A O 1
ATOM 599 N N . ILE A 1 86 ? 10.706 6.128 37.733 1.00 52.65 1574 ILE A N 1
ATOM 600 C CA . ILE A 1 86 ? 10.611 4.936 38.602 1.00 56.07 1574 ILE A CA 1
ATOM 601 C C . ILE A 1 86 ? 10.852 5.264 40.086 1.00 58.75 1574 ILE A C 1
ATOM 602 O O . ILE A 1 86 ? 11.729 6.062 40.432 1.00 60.40 1574 ILE A O 1
ATOM 607 N N . LYS A 1 91 ? 7.761 3.810 41.874 1.00 57.44 1579 LYS A N 1
ATOM 608 C CA . LYS A 1 91 ? 6.994 3.930 40.625 1.00 53.85 1579 LYS A CA 1
ATOM 609 C C . LYS A 1 91 ? 5.707 4.731 40.823 1.00 50.38 1579 LYS A C 1
ATOM 610 O O . LYS A 1 91 ? 4.674 4.177 41.201 1.00 51.01 1579 LYS A O 1
ATOM 612 N N . ARG A 1 92 ? 5.788 6.040 40.584 1.00 47.28 1580 ARG A N 1
ATOM 613 C CA . ARG A 1 92 ? 4.622 6.928 40.616 1.00 43.68 1580 ARG A CA 1
ATOM 614 C C . ARG A 1 92 ? 3.789 6.725 39.359 1.00 40.01 1580 ARG A C 1
ATOM 615 O O . ARG A 1 92 ? 4.331 6.718 38.261 1.00 39.32 1580 ARG A O 1
ATOM 617 N N . LEU A 1 93 ? 2.479 6.574 39.506 1.00 37.66 1581 LEU A N 1
ATOM 618 C CA . LEU A 1 93 ? 1.601 6.505 38.339 1.00 34.97 1581 LEU A CA 1
ATOM 619 C C . LEU A 1 93 ? 1.506 7.889 37.715 1.00 31.78 1581 LEU A C 1
ATOM 620 O O . LEU A 1 93 ? 1.417 8.893 38.434 1.00 31.53 1581 LEU A O 1
ATOM 625 N N . ASN A 1 94 ? 1.493 7.940 36.390 1.00 29.31 1582 ASN A N 1
ATOM 626 C CA . ASN A 1 94 ? 1.407 9.206 35.691 1.00 27.71 1582 ASN A CA 1
ATOM 627 C C . ASN A 1 94 ? 0.060 9.880 35.961 1.00 26.03 1582 ASN A C 1
ATOM 628 O O . ASN A 1 94 ? -0.996 9.218 35.975 1.00 27.12 1582 ASN A O 1
ATOM 633 N N . THR A 1 95 ? 0.119 11.190 36.191 1.00 25.23 1583 THR A N 1
ATOM 634 C CA . THR A 1 95 ? -1.024 12.030 36.402 1.00 23.78 1583 THR A CA 1
ATOM 635 C C . THR A 1 95 ? -1.149 13.076 35.292 1.00 23.50 1583 THR A C 1
ATOM 636 O O . THR A 1 95 ? -0.310 13.166 34.416 1.00 22.21 1583 THR A O 1
ATOM 640 N N . LEU A 1 96 ? -2.226 13.854 35.343 1.00 23.47 1584 LEU A N 1
ATOM 641 C CA . LEU A 1 96 ? -2.401 14.979 34.441 1.00 23.92 1584 LEU A CA 1
ATOM 642 C C . LEU A 1 96 ? -1.312 16.024 34.631 1.00 24.47 1584 LEU A C 1
ATOM 643 O O . LEU A 1 96 ? -0.763 16.548 33.653 1.00 24.56 1584 LEU A O 1
ATOM 648 N N . MET A 1 97 ? -0.971 16.318 35.870 1.00 25.13 1585 MET A N 1
ATOM 649 C CA . MET A 1 97 ? 0.094 17.268 36.097 1.00 27.61 1585 MET A CA 1
ATOM 650 C C . MET A 1 97 ? 1.467 16.739 35.557 1.00 27.26 1585 MET A C 1
ATOM 651 O O . MET A 1 97 ? 2.271 17.531 35.106 1.00 27.39 1585 MET A O 1
ATOM 656 N N . HIS A 1 98 ? 1.698 15.415 35.590 1.00 26.07 1586 HIS A N 1
ATOM 657 C CA . HIS A 1 98 ? 2.919 14.811 34.994 1.00 26.34 1586 HIS A CA 1
ATOM 658 C C . HIS A 1 98 ? 3.065 15.231 33.530 1.00 25.99 1586 HIS A C 1
ATOM 659 O O . HIS A 1 98 ? 4.132 15.702 33.087 1.00 26.90 1586 HIS A O 1
ATOM 666 N N . TYR A 1 99 ? 1.983 15.082 32.792 1.00 24.91 1587 TYR A N 1
ATOM 667 C CA . TYR A 1 99 ? 1.970 15.451 31.372 1.00 25.71 1587 TYR A CA 1
ATOM 668 C C . TYR A 1 99 ? 1.708 16.951 31.130 1.00 26.53 1587 TYR A C 1
ATOM 669 O O . TYR A 1 99 ? 1.830 17.427 30.015 1.00 27.81 1587 TYR A O 1
ATOM 678 N N . GLN A 1 100 ? 1.332 17.674 32.178 1.00 27.39 1588 GLN A N 1
ATOM 679 C CA . GLN A 1 100 ? 0.963 19.095 32.103 1.00 29.15 1588 GLN A CA 1
ATOM 680 C C . GLN A 1 100 ? -0.251 19.334 31.204 1.00 29.51 1588 GLN A C 1
ATOM 681 O O . GLN A 1 100 ? -0.268 20.291 30.414 1.00 31.07 1588 GLN A O 1
ATOM 687 N N . VAL A 1 101 ? -1.256 18.478 31.322 1.00 28.75 1589 VAL A N 1
ATOM 688 C CA . VAL A 1 101 ? -2.512 18.670 30.602 1.00 29.81 1589 VAL A CA 1
ATOM 689 C C . VAL A 1 101 ? -3.195 19.949 31.117 1.00 31.69 1589 VAL A C 1
ATOM 690 O O . VAL A 1 101 ? -3.414 20.107 32.308 1.00 32.22 1589 VAL A O 1
ATOM 694 N N . SER A 1 102 ? -3.500 20.864 30.215 1.00 34.53 1590 SER A N 1
ATOM 695 C CA . SER A 1 102 ? -4.073 22.154 30.609 1.00 37.34 1590 SER A CA 1
ATOM 696 C C . SER A 1 102 ? -5.585 22.080 30.824 1.00 37.53 1590 SER A C 1
ATOM 697 O O . SER A 1 102 ? -6.259 21.228 30.258 1.00 37.12 1590 SER A O 1
ATOM 700 N N . ASP A 1 103 ? -6.099 22.983 31.657 1.00 39.07 1591 ASP A N 1
ATOM 701 C CA . ASP A 1 103 ? -7.551 23.135 31.856 1.00 40.03 1591 ASP A CA 1
ATOM 702 C C . ASP A 1 103 ? -8.206 23.332 30.494 1.00 41.37 1591 ASP A C 1
ATOM 703 O O . ASP A 1 103 ? -7.685 24.073 29.651 1.00 42.86 1591 ASP A O 1
ATOM 708 N N . ARG A 1 104 ? -9.336 22.654 30.285 1.00 40.85 1592 ARG A N 1
ATOM 709 C CA . ARG A 1 104 ? -10.126 22.732 29.037 1.00 42.52 1592 ARG A CA 1
ATOM 710 C C . ARG A 1 104 ? -9.456 22.082 27.797 1.00 41.34 1592 ARG A C 1
ATOM 711 O O . ARG A 1 104 ? -9.888 22.303 26.675 1.00 43.44 1592 ARG A O 1
ATOM 714 N N . SER A 1 105 ? -8.429 21.261 28.009 1.00 38.49 1593 SER A N 1
ATOM 715 C CA . SER A 1 105 ? -7.860 20.456 26.930 1.00 37.60 1593 SER A CA 1
ATOM 716 C C . SER A 1 105 ? -8.891 19.478 26.388 1.00 37.87 1593 SER A C 1
ATOM 717 O O . SER A 1 105 ? -9.723 18.954 27.135 1.00 37.55 1593 SER A O 1
ATOM 720 N N . VAL A 1 106 ? -8.817 19.229 25.088 1.00 38.96 1594 VAL A N 1
ATOM 721 C CA . VAL A 1 106 ? -9.709 18.313 24.423 1.00 39.75 1594 VAL A CA 1
ATOM 722 C C . VAL A 1 106 ? -9.099 16.939 24.567 1.00 37.41 1594 VAL A C 1
ATOM 723 O O . VAL A 1 106 ? -7.916 16.749 24.262 1.00 36.73 1594 VAL A O 1
ATOM 727 N N . VAL A 1 107 ? -9.895 15.995 25.073 1.00 36.25 1595 VAL A N 1
ATOM 728 C CA . VAL A 1 107 ? -9.468 14.621 25.233 1.00 34.70 1595 VAL A CA 1
ATOM 729 C C . VAL A 1 107 ? -10.515 13.707 24.626 1.00 36.72 1595 VAL A C 1
ATOM 730 O O . VAL A 1 107 ? -11.634 14.122 24.363 1.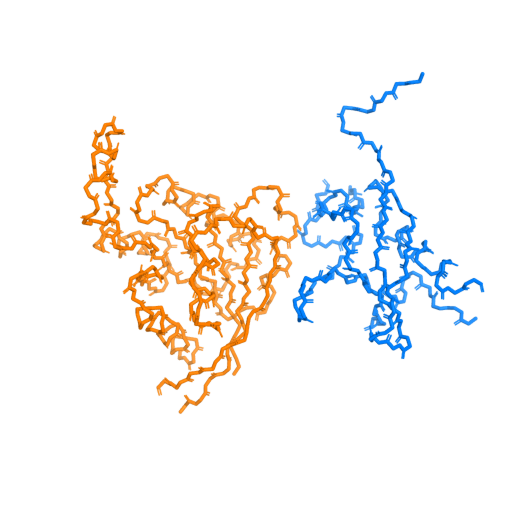00 38.46 1595 VAL A O 1
ATOM 734 N N . ALA A 1 108 ? -10.134 12.463 24.414 1.00 36.92 1596 ALA A N 1
ATOM 735 C CA . ALA A 1 108 ? -11.023 11.451 23.878 1.00 39.43 1596 ALA A CA 1
ATOM 736 C C . ALA A 1 108 ? -10.699 10.120 24.517 1.00 38.50 1596 ALA A C 1
ATOM 737 O O . ALA A 1 108 ? -9.556 9.868 24.890 1.00 36.39 1596 ALA A O 1
ATOM 739 N N . LEU A 1 109 ? -11.712 9.274 24.659 1.00 40.82 1597 LEU A N 1
ATOM 740 C CA . LEU A 1 109 ? -11.505 7.880 25.043 1.00 41.59 1597 LEU A CA 1
ATOM 741 C C . LEU A 1 109 ? -11.642 7.004 23.810 1.00 45.13 1597 LEU A C 1
ATOM 742 O O . LEU A 1 109 ? -12.693 6.983 23.187 1.00 47.97 1597 LEU A O 1
ATOM 747 N N . VAL A 1 110 ? -10.581 6.276 23.482 1.00 45.94 1598 VAL A N 1
ATOM 748 C CA . VAL A 1 110 ? -10.553 5.435 22.297 1.00 49.93 1598 VAL A CA 1
ATOM 749 C C . VAL A 1 110 ? -10.391 3.979 22.729 1.00 51.76 1598 VAL A C 1
ATOM 750 O O . VAL A 1 110 ? -9.573 3.680 23.615 1.00 49.70 1598 VAL A O 1
ATOM 754 N N . PRO A 1 111 ? -11.201 3.073 22.140 1.00 56.44 1599 PRO A N 1
ATOM 755 C CA . PRO A 1 111 ? -11.077 1.655 22.474 1.00 58.92 1599 PRO A CA 1
ATOM 756 C C . PRO A 1 111 ? -9.691 1.125 22.141 1.00 59.50 1599 PRO A C 1
ATOM 757 O O . PRO A 1 111 ? -9.235 1.289 21.013 1.00 61.03 1599 PRO A O 1
ATOM 761 N N . LYS A 1 112 ? -9.027 0.515 2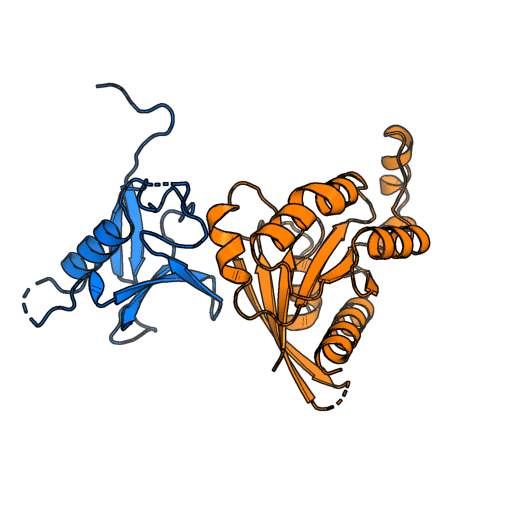3.126 1.00 58.98 1600 LYS A N 1
ATOM 762 C CA . LYS A 1 112 ? -7.704 -0.096 22.918 1.00 59.70 1600 LYS A CA 1
ATOM 763 C C . LYS A 1 112 ? -7.744 -1.073 21.751 1.00 64.19 1600 LYS A C 1
ATOM 764 O O . LYS A 1 112 ? -6.959 -0.957 20.811 1.00 65.71 1600 LYS A O 1
ATOM 770 N N . ARG B 2 27 ? 4.925 7.844 2.413 1.00 58.27 13 ARG B N 1
ATOM 771 C CA . ARG B 2 27 ? 4.579 8.277 3.824 1.00 55.51 13 ARG B CA 1
ATOM 772 C C . ARG B 2 27 ? 5.807 8.333 4.759 1.00 52.99 13 ARG B C 1
ATOM 773 O O . ARG B 2 27 ? 6.406 7.298 5.060 1.00 53.93 13 ARG B O 1
ATOM 775 N N . CYS B 2 28 ? 6.141 9.539 5.233 1.00 49.82 14 CYS B N 1
ATOM 776 C CA . CYS B 2 28 ? 7.352 9.790 6.043 1.00 47.59 14 CYS B CA 1
ATOM 777 C C . CYS B 2 28 ? 6.972 10.611 7.285 1.00 43.40 14 CYS B C 1
ATOM 778 O O . CYS B 2 28 ? 6.314 11.647 7.156 1.00 42.77 14 CYS B O 1
ATOM 781 N N . LYS B 2 29 ? 7.356 10.133 8.478 1.00 40.55 15 LYS B N 1
ATOM 782 C CA . LYS B 2 29 ? 7.091 10.855 9.738 1.00 37.28 15 LYS B CA 1
ATOM 783 C C . LYS B 2 29 ? 8.351 11.525 10.255 1.00 34.64 15 LYS B C 1
ATOM 784 O O . LYS B 2 29 ? 9.358 10.846 10.553 1.00 33.71 15 LYS B O 1
ATOM 790 N N . LEU B 2 30 ? 8.277 12.856 10.368 1.00 32.27 16 LEU B N 1
ATOM 791 C CA . LEU B 2 30 ? 9.368 13.669 10.839 1.00 30.22 16 LEU B CA 1
ATOM 792 C C . LEU B 2 30 ? 8.896 14.366 12.095 1.00 28.93 16 LEU B C 1
ATOM 793 O O . LEU B 2 30 ? 7.768 14.878 12.144 1.00 29.60 16 LEU B O 1
ATOM 798 N N . VAL B 2 31 ? 9.741 14.364 13.113 1.00 27.39 17 VAL B N 1
ATOM 799 C CA . VAL B 2 31 ? 9.465 15.084 14.364 1.00 25.89 17 VAL B CA 1
ATOM 800 C C . VAL B 2 31 ? 10.473 16.193 14.529 1.00 24.33 17 VAL B C 1
ATOM 801 O O . VAL B 2 31 ? 11.661 15.941 14.461 1.00 24.04 17 VAL B O 1
ATOM 805 N N . LEU B 2 32 ? 9.991 17.430 14.757 1.00 23.35 18 LEU B N 1
ATOM 806 C CA . LEU B 2 32 ? 10.865 18.576 14.991 1.00 22.29 18 LEU B CA 1
ATOM 807 C C . LEU B 2 32 ? 11.040 18.837 16.476 1.00 21.37 18 LEU B C 1
ATOM 808 O O . LEU B 2 32 ? 10.035 18.981 17.221 1.00 21.63 18 LEU B O 1
ATOM 813 N N . VAL B 2 33 ? 12.303 18.928 16.904 1.00 20.26 19 VAL B N 1
ATOM 814 C CA . VAL B 2 33 ? 12.650 19.249 18.300 1.00 20.03 19 VAL B CA 1
ATOM 815 C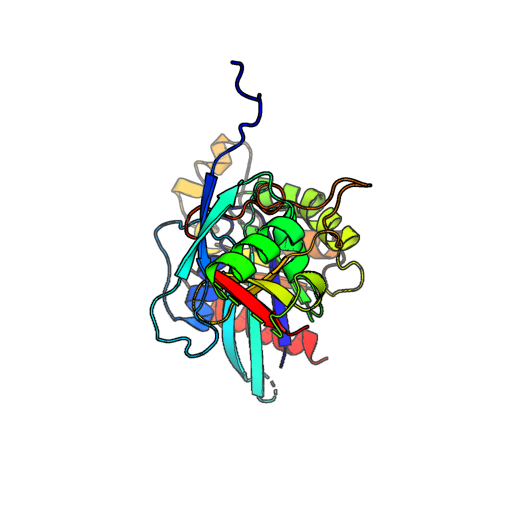 C . VAL B 2 33 ? 13.734 20.327 18.325 1.00 20.43 19 VAL B C 1
ATOM 816 O O . VAL B 2 33 ? 14.435 20.523 17.346 1.00 20.51 19 VAL B O 1
ATOM 820 N N . GLY B 2 34 ? 13.827 21.049 19.439 1.00 20.83 20 GLY B N 1
ATOM 821 C CA . GLY B 2 34 ? 14.785 22.124 19.591 1.00 21.39 20 GLY B CA 1
ATOM 822 C C . GLY B 2 34 ? 14.249 23.191 20.534 1.00 22.18 20 GLY B C 1
ATOM 823 O O . GLY B 2 34 ? 13.059 23.204 20.860 1.00 22.39 20 GLY B O 1
ATOM 824 N N . ASP B 2 35 ? 15.117 24.100 20.958 1.00 22.51 21 ASP B N 1
ATOM 825 C CA . ASP B 2 35 ? 14.739 25.085 21.970 1.00 23.40 21 ASP B CA 1
ATOM 826 C C . ASP B 2 35 ? 13.540 25.954 21.603 1.00 23.61 21 ASP B C 1
ATOM 827 O O . ASP B 2 35 ? 13.216 26.151 20.412 1.00 22.37 21 ASP B O 1
ATOM 832 N N . VAL B 2 36 ? 12.932 26.505 22.643 1.00 24.30 22 VAL B N 1
ATOM 833 C CA . VAL B 2 36 ? 11.839 27.430 22.497 1.00 25.96 22 VAL B CA 1
ATOM 834 C C . VAL B 2 36 ? 12.279 28.593 21.599 1.00 26.38 22 VAL B C 1
ATOM 835 O O . VAL B 2 36 ? 13.442 28.999 21.598 1.00 26.07 22 VAL B O 1
ATOM 839 N N . GLN B 2 37 ? 11.325 29.099 20.835 1.00 27.46 23 GLN B N 1
ATOM 840 C CA . GLN B 2 37 ? 11.508 30.205 19.889 1.00 28.86 23 GLN B CA 1
ATOM 841 C C . GLN B 2 37 ? 12.595 29.990 18.827 1.00 28.28 23 GLN B C 1
ATOM 842 O O . GLN B 2 37 ? 13.031 30.982 18.190 1.00 29.24 23 GLN B O 1
ATOM 848 N N . CYS B 2 38 ? 13.036 28.744 18.598 1.00 26.74 24 CYS B N 1
ATOM 849 C CA . CYS B 2 38 ? 14.135 28.541 17.658 1.00 26.79 24 CYS B CA 1
ATOM 850 C C . CYS B 2 38 ? 13.685 28.596 16.179 1.00 26.72 24 CYS B C 1
ATOM 851 O O . CYS B 2 38 ? 14.513 28.823 15.289 1.00 27.15 24 CYS B O 1
ATOM 854 N N . GLY B 2 39 ? 12.378 28.435 15.933 1.00 26.29 25 GLY B N 1
ATOM 855 C CA . GLY B 2 39 ? 11.787 28.617 14.593 1.00 26.35 25 GLY B CA 1
ATOM 856 C C . GLY B 2 39 ? 11.139 27.370 13.995 1.00 25.29 25 GLY B C 1
ATOM 857 O O . GLY B 2 39 ? 10.935 27.294 12.776 1.00 25.27 25 GLY B O 1
ATOM 858 N N . LYS B 2 40 ? 10.829 26.383 14.832 1.00 23.28 26 LYS B N 1
ATOM 859 C CA . LYS B 2 40 ? 10.209 25.123 14.347 1.00 23.32 26 LYS B CA 1
ATOM 860 C C . LYS B 2 40 ? 8.821 25.312 13.771 1.00 23.87 26 LYS B C 1
ATOM 861 O O . LYS B 2 40 ? 8.528 24.870 12.659 1.00 25.22 26 LYS B O 1
ATOM 867 N N . THR B 2 41 ? 7.950 25.949 14.535 1.00 24.45 27 THR B N 1
ATOM 868 C CA . THR B 2 41 ? 6.560 26.159 14.097 1.00 25.29 27 THR B CA 1
ATOM 869 C C . THR B 2 41 ? 6.480 27.075 12.862 1.00 26.58 27 THR B C 1
ATOM 870 O O . THR B 2 41 ? 5.662 26.843 11.986 1.00 27.64 27 THR B O 1
ATOM 874 N N . ALA B 2 42 ? 7.325 28.107 12.816 1.00 26.36 28 ALA B N 1
ATOM 875 C CA . ALA B 2 42 ? 7.431 28.983 11.651 1.00 27.64 28 ALA B CA 1
ATOM 876 C C . ALA B 2 42 ? 7.735 28.204 10.359 1.00 28.50 28 ALA B C 1
ATOM 877 O O . ALA B 2 42 ? 7.096 28.436 9.323 1.00 29.55 28 ALA B O 1
ATOM 879 N N . MET B 2 43 ? 8.678 27.271 10.427 1.00 28.06 29 MET B N 1
ATOM 880 C CA . MET B 2 43 ? 8.990 26.407 9.273 1.00 29.55 29 MET B CA 1
ATOM 881 C C . MET B 2 43 ? 7.801 25.564 8.823 1.00 30.43 29 MET B C 1
ATOM 882 O O . MET B 2 43 ? 7.488 25.484 7.606 1.00 31.21 29 MET B O 1
ATOM 887 N N . LEU B 2 44 ? 7.134 24.922 9.778 1.00 29.65 30 LEU B N 1
ATOM 888 C CA . LEU B 2 44 ? 6.008 24.037 9.425 1.00 30.92 30 LEU B CA 1
ATOM 889 C C . LEU B 2 44 ? 4.805 24.807 8.872 1.00 33.36 30 LEU B C 1
ATOM 890 O O . LEU B 2 44 ? 4.128 24.343 7.938 1.00 34.95 30 LEU B O 1
ATOM 895 N N . GLN B 2 45 ? 4.546 25.981 9.442 1.00 33.97 31 GLN B N 1
ATOM 896 C CA . GLN B 2 45 ? 3.489 26.863 8.966 1.00 36.31 31 GLN B CA 1
ATOM 897 C C . GLN B 2 45 ? 3.771 27.328 7.536 1.00 37.99 31 GLN B C 1
ATOM 898 O O . GLN B 2 45 ? 2.847 27.394 6.696 1.00 39.13 31 GLN B O 1
ATOM 902 N N . VAL B 2 46 ? 5.035 27.646 7.246 1.00 37.66 32 VAL B N 1
ATOM 903 C CA . VAL B 2 46 ? 5.426 28.059 5.885 1.00 39.70 32 VAL B CA 1
ATOM 904 C C . VAL B 2 46 ? 5.313 26.876 4.927 1.00 41.41 32 VAL B C 1
ATOM 905 O O . VAL B 2 46 ? 4.728 27.001 3.855 1.00 43.98 32 VAL B O 1
ATOM 909 N N . LEU B 2 47 ? 5.849 25.720 5.326 1.00 40.45 33 LEU B N 1
ATOM 910 C CA . LEU B 2 47 ? 5.760 24.513 4.505 1.00 42.36 33 LEU B CA 1
ATOM 911 C C . LEU B 2 47 ? 4.303 24.080 4.243 1.00 45.21 33 LEU B C 1
ATOM 912 O O . LEU B 2 47 ? 3.886 23.914 3.097 1.00 46.76 33 LEU B O 1
ATOM 917 N N . ALA B 2 48 ? 3.543 23.898 5.314 1.00 45.75 34 ALA B N 1
ATOM 918 C CA . ALA B 2 48 ? 2.235 23.234 5.232 1.00 48.61 34 ALA B CA 1
ATOM 919 C C . ALA B 2 48 ? 1.091 24.201 4.993 1.00 51.83 34 ALA B C 1
ATOM 920 O O . ALA B 2 48 ? 0.105 23.849 4.324 1.00 54.25 34 ALA B O 1
ATOM 922 N N . LYS B 2 49 ? 1.202 25.412 5.540 1.00 52.45 35 LYS B N 1
ATOM 923 C CA . LYS B 2 49 ? 0.089 26.371 5.484 1.00 55.44 35 LYS B CA 1
ATOM 924 C C . LYS B 2 49 ? 0.330 27.597 4.588 1.00 57.78 35 LYS B C 1
ATOM 925 O O . LYS B 2 49 ? -0.594 28.376 4.377 1.00 60.57 35 LYS B O 1
ATOM 928 N N . ASP B 2 50 ? 1.541 27.756 4.046 1.00 57.85 36 ASP B N 1
ATOM 929 C CA . ASP B 2 50 ? 1.925 28.997 3.330 1.00 60.22 36 ASP B CA 1
ATOM 930 C C . ASP B 2 50 ? 1.527 30.224 4.167 1.00 60.58 36 ASP B C 1
ATOM 931 O O . ASP B 2 50 ? 0.687 31.031 3.776 1.00 63.18 36 ASP B O 1
ATOM 936 N N . CYS B 2 51 ? 2.128 30.326 5.339 1.00 58.56 37 CYS B N 1
ATOM 937 C CA . CYS B 2 51 ? 1.714 31.290 6.344 1.00 58.87 37 CYS B CA 1
ATOM 938 C C . CYS B 2 51 ? 2.846 31.435 7.354 1.00 55.23 37 CYS B C 1
ATOM 939 O O . CYS B 2 51 ? 3.269 30.444 7.942 1.00 53.46 37 CYS B O 1
ATOM 942 N N . TYR B 2 52 ? 3.345 32.654 7.544 1.00 54.41 38 TYR B N 1
ATOM 943 C CA . TYR B 2 52 ? 4.437 32.891 8.488 1.00 51.46 38 TYR B CA 1
ATOM 944 C C . TYR B 2 52 ? 3.912 33.559 9.759 1.00 51.59 38 TYR B C 1
ATOM 945 O O . TYR B 2 52 ? 3.248 34.578 9.684 1.00 52.88 38 TYR B O 1
ATOM 954 N N . PRO B 2 53 ? 4.211 32.968 10.936 1.00 49.75 39 PRO B N 1
ATOM 955 C CA . PRO B 2 53 ? 3.830 33.551 12.228 1.00 50.17 39 PRO B CA 1
ATOM 956 C C . PRO B 2 53 ? 4.828 34.587 12.779 1.00 49.76 39 PRO B C 1
ATOM 957 O O . PRO B 2 53 ? 5.831 34.219 13.420 1.00 48.29 39 PRO B O 1
ATOM 961 N N . GLU B 2 54 ? 4.543 35.867 12.557 1.00 51.91 40 GLU B N 1
ATOM 962 C CA . GLU B 2 54 ? 5.385 36.948 13.098 1.00 51.85 40 GLU B CA 1
ATOM 963 C C . GLU B 2 54 ? 5.382 36.923 14.631 1.00 51.05 40 GLU B C 1
ATOM 964 O O . GLU B 2 54 ? 6.421 37.147 15.270 1.00 49.75 40 GLU B O 1
ATOM 966 N N . THR B 2 55 ? 4.213 36.627 15.207 1.00 51.61 41 THR B N 1
ATOM 967 C CA . THR B 2 55 ? 4.033 36.586 16.655 1.00 50.99 41 THR B CA 1
ATOM 968 C C . THR B 2 55 ? 4.258 35.162 17.211 1.00 48.43 41 THR B C 1
ATOM 969 O O . THR B 2 55 ? 3.687 34.197 16.717 1.00 48.25 41 THR B O 1
ATOM 971 N N . TYR B 2 56 ? 5.095 35.058 18.239 1.00 46.45 42 TYR B N 1
ATOM 972 C CA . TYR B 2 56 ? 5.413 33.781 18.864 1.00 44.14 42 TYR B CA 1
ATOM 973 C C . TYR B 2 56 ? 4.245 33.204 19.690 1.00 44.28 42 TYR B C 1
ATOM 974 O O . TYR B 2 56 ? 3.859 33.781 20.712 1.00 45.73 42 TYR B O 1
ATOM 983 N N . VAL B 2 57 ? 3.713 32.063 19.238 1.00 42.54 43 VAL B N 1
ATOM 984 C CA . VAL B 2 57 ? 2.745 31.269 20.003 1.00 41.82 43 VAL B CA 1
ATOM 985 C C . VAL B 2 57 ? 3.409 29.949 20.457 1.00 38.49 43 VAL B C 1
ATOM 986 O O . VAL B 2 57 ? 3.672 29.089 19.627 1.00 36.85 43 VAL B O 1
ATOM 988 N N . PRO B 2 58 ? 3.670 29.792 21.774 1.00 36.90 44 PRO B N 1
ATOM 989 C CA . PRO B 2 58 ? 4.319 28.556 22.263 1.00 34.67 44 PRO B CA 1
ATOM 990 C C . PRO B 2 58 ? 3.524 27.305 21.907 1.00 33.50 44 PRO B C 1
ATOM 991 O O . PRO B 2 58 ? 2.330 27.238 22.185 1.00 34.37 44 PRO B O 1
ATOM 995 N N . THR B 2 59 ? 4.188 26.332 21.290 1.00 30.44 45 THR B N 1
ATOM 996 C CA . THR B 2 59 ? 3.556 25.091 20.916 1.00 29.79 45 THR B CA 1
ATOM 997 C C . THR B 2 59 ? 3.426 24.166 22.141 1.00 29.28 45 THR B C 1
ATOM 998 O O . THR B 2 59 ? 4.205 24.260 23.058 1.00 28.63 45 THR B O 1
ATOM 1002 N N . VAL B 2 60 ? 2.405 23.316 22.160 1.00 29.13 46 VAL B N 1
ATOM 1003 C CA . VAL B 2 60 ? 2.432 22.134 23.029 1.00 29.06 46 VAL B CA 1
ATOM 1004 C C . VAL B 2 60 ? 2.858 20.953 22.141 1.00 27.90 46 VAL B C 1
ATOM 1005 O O . VAL B 2 60 ? 4.031 20.541 22.154 1.00 27.20 46 VAL B O 1
ATOM 1009 N N . PHE B 2 61 ? 1.933 20.437 21.342 1.00 28.53 47 PHE B N 1
ATOM 1010 C CA . PHE B 2 61 ? 2.316 19.616 20.197 1.00 28.04 47 PHE B CA 1
ATOM 1011 C C . PHE B 2 61 ? 1.313 19.823 19.074 1.00 29.12 47 PHE B C 1
ATOM 1012 O O . PHE B 2 61 ? 0.205 20.296 19.310 1.00 29.42 47 PHE B O 1
ATOM 1020 N N . GLU B 2 62 ? 1.712 19.481 17.859 1.00 28.94 48 GLU B N 1
ATOM 1021 C CA . GLU B 2 62 ? 0.867 19.683 16.708 1.00 32.31 48 GLU B CA 1
ATOM 1022 C C . GLU B 2 62 ? 1.325 18.744 15.591 1.00 32.44 48 GLU B C 1
ATOM 1023 O O . GLU B 2 62 ? 2.435 18.203 15.648 1.00 30.64 48 GLU B O 1
ATOM 1029 N N . ASN B 2 63 ? 0.471 18.531 14.593 1.00 34.68 49 ASN B N 1
ATOM 1030 C CA . ASN B 2 63 ? 0.844 17.748 13.438 1.00 36.06 49 ASN B CA 1
ATOM 1031 C C . ASN B 2 63 ? 0.406 18.438 12.147 1.00 38.17 49 ASN B C 1
ATOM 1032 O O . ASN B 2 63 ? -0.693 18.968 12.061 1.00 39.50 49 ASN B O 1
ATOM 1037 N N . TYR B 2 64 ? 1.282 18.431 11.159 1.00 38.28 50 TYR B N 1
ATOM 1038 C CA . TYR B 2 64 ? 0.961 18.974 9.848 1.00 40.72 50 TYR B CA 1
ATOM 1039 C C . TYR B 2 64 ? 1.124 17.887 8.822 1.00 42.39 50 TYR B C 1
ATOM 1040 O O . TYR B 2 64 ? 1.853 16.907 9.018 1.00 40.72 50 TYR B O 1
ATOM 1049 N N . THR B 2 65 ? 0.431 18.057 7.717 1.00 45.34 51 THR B N 1
ATOM 1050 C CA . THR B 2 65 ? 0.599 17.167 6.613 1.00 47.93 51 THR B CA 1
ATOM 1051 C C . THR B 2 65 ? 1.044 18.023 5.436 1.00 48.74 51 THR B C 1
ATOM 1052 O O . THR B 2 65 ? 0.479 19.092 5.193 1.00 49.74 51 THR B O 1
ATOM 1056 N N . ALA B 2 66 ? 2.102 17.590 4.765 1.00 48.97 52 ALA B N 1
ATOM 1057 C CA . ALA B 2 66 ? 2.545 18.227 3.525 1.00 51.05 52 ALA B CA 1
ATOM 1058 C C . ALA B 2 66 ? 2.802 17.143 2.505 1.00 53.67 52 ALA B C 1
ATOM 1059 O O . ALA B 2 66 ? 2.941 15.960 2.847 1.00 53.08 52 ALA B O 1
ATOM 1061 N N . CYS B 2 67 ? 2.822 17.543 1.245 1.00 57.07 53 CYS B N 1
ATOM 1062 C CA . CYS B 2 67 ? 3.157 16.640 0.166 1.00 60.28 53 CYS B CA 1
ATOM 1063 C C . CYS B 2 67 ? 4.147 17.354 -0.738 1.00 61.07 53 CYS B C 1
ATOM 1064 O O . CYS B 2 67 ? 4.114 18.574 -0.857 1.00 60.65 53 CYS B O 1
ATOM 1067 N N . LEU B 2 68 ? 5.060 16.592 -1.323 1.00 62.53 54 LEU B N 1
ATOM 1068 C CA . LEU B 2 68 ? 6.054 17.143 -2.238 1.00 63.99 54 LEU B CA 1
ATOM 1069 C C . LEU B 2 68 ? 6.629 16.031 -3.099 1.00 66.58 54 LEU B C 1
ATOM 1070 O O . LEU B 2 68 ? 6.474 14.846 -2.784 1.00 66.94 54 LEU B O 1
ATOM 1075 N N . GLU B 2 69 ? 7.266 16.420 -4.198 1.00 69.04 55 GLU B N 1
ATOM 1076 C CA . GLU B 2 69 ? 7.916 15.473 -5.102 1.00 71.69 55 GLU B CA 1
ATOM 1077 C C . GLU B 2 69 ? 9.437 15.557 -4.925 1.00 70.49 55 GLU B C 1
ATOM 1078 O O . GLU B 2 69 ? 9.995 16.652 -4.772 1.00 69.34 55 GLU B O 1
ATOM 1080 N N . THR B 2 70 ? 10.092 14.394 -4.916 1.00 71.30 56 THR B N 1
ATOM 1081 C CA . THR B 2 70 ? 11.554 14.310 -4.914 1.00 70.64 56 THR B CA 1
ATOM 1082 C C . THR B 2 70 ? 12.044 14.118 -6.343 1.00 74.24 56 THR B C 1
ATOM 1083 O O . THR B 2 70 ? 11.357 13.494 -7.167 1.00 77.16 56 THR B O 1
ATOM 1085 N N . GLN B 2 73 ? 8.489 10.012 -7.648 1.00 78.47 59 GLN B N 1
ATOM 1086 C CA . GLN B 2 73 ? 8.421 9.851 -6.191 1.00 74.61 59 GLN B CA 1
ATOM 1087 C C . GLN B 2 73 ? 7.561 10.925 -5.504 1.00 71.47 59 GLN B C 1
ATOM 1088 O O . GLN B 2 73 ? 8.054 11.988 -5.137 1.00 69.27 59 GLN B O 1
ATOM 1094 N N . ARG B 2 74 ? 6.274 10.635 -5.343 1.00 71.55 60 ARG B N 1
ATOM 1095 C CA . ARG B 2 74 ? 5.406 11.440 -4.481 1.00 68.40 60 ARG B CA 1
ATOM 1096 C C . ARG B 2 74 ? 5.635 10.999 -3.040 1.00 64.32 60 ARG B C 1
ATOM 1097 O O . ARG B 2 74 ? 5.720 9.804 -2.768 1.00 64.84 60 ARG B O 1
ATOM 1099 N N . VAL B 2 75 ? 5.747 11.955 -2.119 1.00 60.35 61 VAL B N 1
ATOM 1100 C CA . VAL B 2 75 ? 5.909 11.634 -0.687 1.00 56.69 61 VAL B CA 1
ATOM 1101 C C . VAL B 2 75 ? 4.907 12.416 0.148 1.00 54.15 61 VAL B C 1
ATOM 1102 O O . VAL B 2 75 ? 4.741 13.617 -0.047 1.00 53.50 61 VAL B O 1
ATOM 1106 N N . GLU B 2 76 ? 4.228 11.724 1.061 1.00 52.54 62 GLU B N 1
ATOM 1107 C CA . GLU B 2 76 ? 3.353 12.375 2.029 1.00 50.44 62 GLU B CA 1
ATOM 1108 C C . GLU B 2 76 ? 4.126 12.493 3.327 1.00 46.81 62 GLU B C 1
ATOM 1109 O O . GLU B 2 76 ? 4.634 11.501 3.830 1.00 46.24 62 GLU B O 1
ATOM 1111 N N . LEU B 2 77 ? 4.230 13.708 3.854 1.00 44.46 63 LEU B N 1
ATOM 1112 C CA . LEU B 2 77 ? 4.943 13.953 5.106 1.00 41.64 63 LE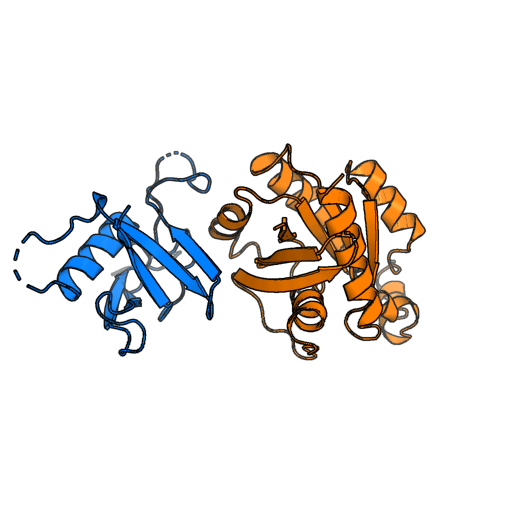U B CA 1
ATOM 1113 C C . LEU B 2 77 ? 3.953 14.211 6.242 1.00 40.78 63 LEU B C 1
ATOM 1114 O O . LEU B 2 77 ? 3.040 15.032 6.091 1.00 41.55 63 LEU B O 1
ATOM 1119 N N . SER B 2 78 ? 4.112 13.479 7.349 1.00 38.89 64 SER B N 1
ATOM 1120 C CA . SER B 2 78 ? 3.434 13.793 8.603 1.00 37.25 64 SER B CA 1
ATOM 1121 C C . SER B 2 78 ? 4.474 14.456 9.502 1.00 34.84 64 SER B C 1
ATOM 1122 O O . SER B 2 78 ? 5.464 13.837 9.895 1.00 33.26 64 SER B O 1
ATOM 1125 N N . LEU B 2 79 ? 4.256 15.738 9.785 1.00 34.06 65 LEU B N 1
ATOM 1126 C CA . LEU B 2 79 ? 5.229 16.569 10.453 1.00 32.53 65 LEU B CA 1
ATOM 1127 C C . LEU B 2 79 ? 4.753 16.854 11.878 1.00 31.97 65 LEU B C 1
ATOM 1128 O O . LEU B 2 79 ? 3.664 17.408 12.078 1.00 32.61 65 LEU B O 1
ATOM 1133 N N . TRP B 2 80 ? 5.549 16.449 12.859 1.00 30.65 66 TRP B N 1
ATOM 1134 C CA . TRP B 2 80 ? 5.195 16.640 14.262 1.00 30.61 66 TRP B CA 1
ATOM 1135 C C . TRP B 2 80 ? 6.008 17.796 14.822 1.00 29.18 66 TRP B C 1
ATOM 1136 O O . TRP B 2 80 ? 7.235 17.808 14.742 1.00 28.72 66 TRP B O 1
ATOM 1147 N N . ASP B 2 81 ? 5.296 18.777 15.350 1.00 29.49 67 ASP B N 1
ATOM 1148 C CA . ASP B 2 81 ? 5.878 19.957 15.955 1.00 28.62 67 ASP B CA 1
ATOM 1149 C C . ASP B 2 81 ? 5.783 19.729 17.447 1.00 28.35 67 ASP B C 1
ATOM 1150 O O . ASP B 2 81 ? 4.746 19.304 17.921 1.00 29.20 67 ASP B O 1
ATOM 1155 N N . THR B 2 82 ? 6.855 20.012 18.177 1.00 27.46 68 THR B N 1
ATOM 1156 C CA . THR B 2 82 ? 6.883 19.820 19.621 1.00 27.94 68 THR B CA 1
ATOM 1157 C C . THR B 2 82 ? 7.315 21.101 20.322 1.00 26.96 68 THR B C 1
ATOM 1158 O O . THR B 2 82 ? 7.947 21.963 19.721 1.00 26.45 68 THR B O 1
ATOM 1162 N N . SER B 2 83 ? 6.971 21.211 21.599 1.00 26.90 69 SER B N 1
ATOM 1163 C CA . SER B 2 83 ? 7.439 22.316 22.428 1.00 26.67 69 SER B CA 1
ATOM 1164 C C . SER B 2 83 ? 8.901 22.140 22.736 1.00 26.03 69 SER B C 1
ATOM 1165 O O . SER B 2 83 ? 9.308 21.049 23.158 1.00 26.19 69 SER B O 1
ATOM 1168 N N . GLY B 2 84 ? 9.661 23.225 22.632 1.00 24.95 70 GLY B N 1
ATOM 1169 C CA . GLY B 2 84 ? 11.036 23.249 23.091 1.00 24.68 70 GLY B CA 1
ATOM 1170 C C . GLY B 2 84 ? 11.179 23.415 24.603 1.00 25.25 70 GLY B C 1
ATOM 1171 O O . GLY B 2 84 ? 12.289 23.418 25.119 1.00 24.49 70 GLY B O 1
ATOM 1172 N N . SER B 2 85 ? 10.055 23.538 25.321 1.00 26.10 71 SER B N 1
ATOM 1173 C CA . SER B 2 85 ? 10.108 23.896 26.731 1.00 27.31 71 SER B CA 1
ATOM 1174 C C . SER B 2 85 ? 10.282 22.670 27.619 1.00 27.80 71 SER B C 1
ATOM 1175 O O . SER B 2 85 ? 9.670 21.622 27.357 1.00 27.90 71 SER B O 1
ATOM 1178 N N . PRO B 2 86 ? 11.091 22.802 28.691 1.00 28.62 72 PRO B N 1
ATOM 1179 C CA . PRO B 2 86 ? 11.178 21.770 29.733 1.00 29.41 72 PRO B CA 1
ATOM 1180 C C . PRO B 2 86 ? 9.831 21.453 30.345 1.00 29.86 72 PRO B C 1
ATOM 1181 O O . PRO B 2 86 ? 9.601 20.330 30.820 1.00 28.87 72 PRO B O 1
ATOM 1185 N N . TYR B 2 87 ? 8.942 22.459 30.349 1.00 29.92 73 TYR B N 1
ATOM 1186 C CA . TYR B 2 87 ? 7.588 22.284 30.830 1.00 30.94 73 TYR B CA 1
ATOM 1187 C C . TYR B 2 87 ? 6.953 21.032 30.252 1.00 29.74 73 TYR B C 1
ATOM 1188 O O . TYR B 2 87 ? 6.231 20.326 30.950 1.00 30.35 73 TYR B O 1
ATOM 1197 N N . TYR B 2 88 ? 7.225 20.746 28.986 1.00 27.64 74 TYR B N 1
ATOM 1198 C CA . TYR B 2 88 ? 6.581 19.610 28.313 1.00 27.70 74 TYR B CA 1
ATOM 1199 C C . TYR B 2 88 ? 7.498 18.406 28.090 1.00 27.13 74 TYR B C 1
ATOM 1200 O O . TYR B 2 88 ? 7.257 17.622 27.178 1.00 26.48 74 TYR B O 1
ATOM 1209 N N . ASP B 2 89 ? 8.540 18.270 28.919 1.00 27.59 75 ASP B N 1
ATOM 1210 C CA . ASP B 2 89 ? 9.487 17.118 28.861 1.00 28.04 75 ASP B CA 1
ATOM 1211 C C . ASP B 2 89 ? 8.795 15.758 28.961 1.00 28.67 75 ASP B C 1
ATOM 1212 O O . ASP B 2 89 ? 9.316 14.761 28.482 1.00 28.32 75 ASP B O 1
ATOM 1217 N N . ASN B 2 90 ? 7.642 15.699 29.617 1.00 29.84 76 ASN B N 1
ATOM 1218 C CA . ASN B 2 90 ? 6.950 14.430 29.784 1.00 30.97 76 ASN B CA 1
ATOM 1219 C C . ASN B 2 90 ? 6.012 14.049 28.646 1.00 31.43 76 ASN B C 1
ATOM 1220 O O . ASN B 2 90 ? 5.668 12.892 28.502 1.00 32.84 76 ASN B O 1
ATOM 1225 N N . VAL B 2 91 ? 5.584 14.988 27.836 1.00 30.62 77 VAL B N 1
ATOM 1226 C CA . VAL B 2 91 ? 4.709 14.615 26.740 1.00 31.37 77 VAL B CA 1
ATOM 1227 C C . VAL B 2 91 ? 5.423 14.567 25.377 1.00 30.36 77 VAL B C 1
ATOM 1228 O O . VAL B 2 91 ? 5.082 13.763 24.517 1.00 30.93 77 VAL B O 1
ATOM 1232 N N . ARG B 2 92 ? 6.420 15.409 25.188 1.00 29.68 78 ARG B N 1
ATOM 1233 C CA . ARG B 2 92 ? 7.127 15.471 23.924 1.00 28.84 78 ARG B CA 1
ATOM 1234 C C . ARG B 2 92 ? 7.710 14.093 23.474 1.00 29.08 78 ARG B C 1
ATOM 1235 O O . ARG B 2 92 ? 7.659 13.772 22.280 1.00 28.85 78 ARG B O 1
ATOM 1243 N N . PRO B 2 93 ? 8.244 13.277 24.418 1.00 29.29 79 PRO B N 1
ATOM 1244 C CA . PRO B 2 93 ? 8.815 11.975 24.000 1.00 29.81 79 PRO B CA 1
ATOM 1245 C C . PRO B 2 93 ? 7.814 11.016 23.362 1.00 30.60 79 PRO B C 1
ATOM 1246 O O . PRO B 2 93 ? 8.191 10.163 22.547 1.00 30.99 79 PRO B O 1
ATOM 1250 N N . LEU B 2 94 ? 6.548 11.185 23.692 1.00 30.25 80 LEU B N 1
ATOM 1251 C CA . LEU B 2 94 ? 5.502 10.387 23.106 1.00 32.17 80 LEU B CA 1
ATOM 1252 C C . LEU B 2 94 ? 5.335 10.657 21.605 1.00 32.77 80 LEU B C 1
ATOM 1253 O O . LEU B 2 94 ? 4.699 9.891 20.919 1.00 33.59 80 LEU B O 1
ATOM 1258 N N . CYS B 2 95 ? 5.938 11.738 21.112 1.00 32.66 81 CYS B N 1
ATOM 1259 C CA . CYS B 2 95 ? 5.856 12.072 19.706 1.00 33.87 81 CYS B CA 1
ATOM 1260 C C . CYS B 2 95 ? 6.898 11.325 18.845 1.00 34.24 81 CYS B C 1
ATOM 1261 O O . CYS B 2 95 ? 6.728 11.243 17.619 1.00 34.84 81 CYS B O 1
ATOM 1264 N N . TYR B 2 96 ? 7.946 10.769 19.477 1.00 34.25 82 TYR B N 1
ATOM 1265 C CA . TYR B 2 96 ? 9.102 10.205 18.736 1.00 34.92 82 TYR B CA 1
ATOM 1266 C C . TYR B 2 96 ? 8.768 8.880 18.056 1.00 37.12 82 TYR B C 1
ATOM 1267 O O . TYR B 2 96 ? 9.429 8.483 17.085 1.00 37.17 82 TYR B O 1
ATOM 1276 N N . SER B 2 97 ? 7.742 8.208 18.575 1.00 38.61 83 SER B N 1
ATOM 1277 C CA . SER B 2 97 ? 7.371 6.870 18.150 1.00 40.95 83 SER B CA 1
ATOM 1278 C C . SER B 2 97 ? 7.284 6.746 16.630 1.00 41.72 83 SER B C 1
ATOM 1279 O O . SER B 2 97 ? 6.610 7.551 15.970 1.00 41.27 83 SER B O 1
ATOM 1282 N N . ASP B 2 98 ? 8.001 5.756 16.093 1.00 42.80 84 ASP B N 1
ATOM 1283 C CA . ASP B 2 98 ? 7.910 5.357 14.678 1.00 44.40 84 ASP B CA 1
ATOM 1284 C C . ASP B 2 98 ? 8.237 6.499 13.703 1.00 42.87 84 ASP B C 1
ATOM 1285 O O . ASP B 2 98 ? 7.748 6.529 12.578 1.00 43.36 84 ASP B O 1
ATOM 1290 N N . SER B 2 99 ? 9.070 7.432 14.142 1.00 40.45 85 SER B N 1
ATOM 1291 C CA . SER B 2 99 ? 9.473 8.530 13.290 1.00 39.49 85 SER B CA 1
ATOM 1292 C C . SER B 2 99 ? 10.597 8.049 12.393 1.00 39.90 85 SER B C 1
ATOM 1293 O O . SER B 2 99 ? 11.457 7.272 12.828 1.00 40.11 85 SER B O 1
ATOM 1296 N N . ASP B 2 100 ? 10.581 8.508 11.142 1.00 39.78 86 ASP B N 1
ATOM 1297 C CA . ASP B 2 100 ? 11.621 8.170 10.179 1.00 40.57 86 ASP B CA 1
ATOM 1298 C C . ASP B 2 100 ? 12.855 9.045 10.359 1.00 38.35 86 ASP B C 1
ATOM 1299 O O . ASP B 2 100 ? 13.966 8.625 10.037 1.00 39.32 86 ASP B O 1
ATOM 1304 N N . ALA B 2 101 ? 12.661 10.252 10.890 1.00 34.95 87 ALA B N 1
ATOM 1305 C CA . ALA B 2 101 ? 13.772 11.117 11.242 1.00 33.08 87 ALA B CA 1
ATOM 1306 C C . ALA B 2 101 ? 13.368 12.116 12.303 1.00 30.51 87 ALA B C 1
ATOM 1307 O O . ALA B 2 101 ? 12.190 12.480 12.429 1.00 29.97 87 ALA B O 1
ATOM 1309 N N . VAL B 2 102 ? 14.353 12.548 13.071 1.00 28.95 88 VAL B N 1
ATOM 1310 C CA . VAL B 2 102 ? 14.195 13.673 13.977 1.00 27.45 88 VAL B CA 1
ATOM 1311 C C . VAL B 2 102 ? 14.918 14.866 13.370 1.00 27.02 88 VAL B C 1
ATOM 1312 O O . VAL B 2 102 ? 16.092 14.775 12.977 1.00 26.62 88 VAL B O 1
ATOM 1316 N N . LEU B 2 103 ? 14.215 15.984 13.281 1.00 26.63 89 LEU B N 1
ATOM 1317 C CA . LEU B 2 103 ? 14.833 17.216 12.843 1.00 26.42 89 LEU B CA 1
ATOM 1318 C C . LEU B 2 103 ? 15.191 18.024 14.084 1.00 25.02 89 LEU B C 1
ATOM 1319 O O . LEU B 2 103 ? 14.332 18.580 14.740 1.00 24.35 89 LEU B O 1
ATOM 1324 N N . LEU B 2 104 ? 16.480 18.040 14.402 1.00 25.21 90 LEU B N 1
ATOM 1325 C CA . LEU B 2 104 ? 17.005 18.773 15.539 1.00 24.47 90 LEU B CA 1
ATOM 1326 C C . LEU B 2 104 ? 17.312 20.226 15.103 1.00 24.10 90 LEU B C 1
ATOM 1327 O O . LEU B 2 104 ? 18.266 20.496 14.374 1.00 25.18 90 LEU B O 1
ATOM 1332 N N . CYS B 2 105 ? 16.485 21.144 15.557 1.00 23.87 91 CYS B N 1
ATOM 1333 C CA . CYS B 2 105 ? 16.508 22.527 15.108 1.00 23.87 91 CYS B CA 1
ATOM 1334 C C . CYS B 2 105 ? 17.221 23.428 16.088 1.00 23.51 91 CYS B C 1
ATOM 1335 O O . CYS B 2 105 ? 17.192 23.198 17.306 1.00 23.66 91 CYS B O 1
ATOM 1338 N N . PHE B 2 106 ? 17.893 24.450 15.558 1.00 22.97 92 PHE B N 1
ATOM 1339 C CA . PHE B 2 106 ? 18.455 25.508 16.387 1.00 22.51 92 PHE B CA 1
ATOM 1340 C C . PHE B 2 106 ? 18.364 26.832 15.630 1.00 22.81 92 PHE B C 1
ATOM 1341 O O . PHE B 2 106 ? 18.132 26.854 14.401 1.00 22.58 92 PHE B O 1
ATOM 1349 N N . ASP B 2 107 ? 18.531 27.922 16.375 1.00 22.76 93 ASP B N 1
ATOM 1350 C CA . ASP B 2 107 ? 18.373 29.278 15.882 1.00 23.64 93 ASP B CA 1
ATOM 1351 C C . ASP B 2 107 ? 19.761 29.800 15.667 1.00 23.11 93 ASP B C 1
ATOM 1352 O O . ASP B 2 107 ? 20.511 29.978 16.616 1.00 22.11 93 ASP B O 1
ATOM 1357 N N . ILE B 2 108 ? 20.098 30.044 14.403 1.00 23.56 94 ILE B N 1
ATOM 1358 C CA . ILE B 2 108 ? 21.441 30.498 14.052 1.00 23.66 94 ILE B CA 1
ATOM 1359 C C . ILE B 2 108 ? 21.811 31.845 14.715 1.00 24.09 94 ILE B C 1
ATOM 1360 O O . ILE B 2 108 ? 22.987 32.141 14.874 1.00 24.41 94 ILE B O 1
ATOM 1365 N N . SER B 2 109 ? 20.821 32.640 15.121 1.00 24.42 95 SER B N 1
ATOM 1366 C CA . SER B 2 109 ? 21.090 33.918 15.789 1.00 25.05 95 SER B CA 1
ATOM 1367 C C . SER B 2 109 ? 21.362 33.766 17.320 1.00 25.17 95 SER B C 1
ATOM 1368 O O . SER B 2 109 ? 21.709 34.742 17.995 1.00 26.33 95 SER B O 1
ATOM 1371 N N . ARG B 2 110 ? 21.196 32.562 17.849 1.00 25.39 96 ARG B N 1
ATOM 1372 C CA . ARG B 2 110 ? 21.355 32.303 19.299 1.00 25.81 96 ARG B CA 1
ATOM 1373 C C . ARG B 2 110 ? 22.184 31.050 19.531 1.00 25.29 96 ARG B C 1
ATOM 1374 O O . ARG B 2 110 ? 21.658 29.939 19.572 1.00 24.14 96 ARG B O 1
ATOM 1382 N N . PRO B 2 111 ? 23.493 31.226 19.711 1.00 26.57 97 PRO B N 1
ATOM 1383 C CA . PRO B 2 111 ? 24.371 30.060 19.920 1.00 26.87 97 PRO B CA 1
ATOM 1384 C C . PRO B 2 111 ? 24.050 29.220 21.143 1.00 27.29 97 PRO B C 1
ATOM 1385 O O . PRO B 2 111 ? 24.403 28.048 21.169 1.00 27.62 97 PRO B O 1
ATOM 1389 N N . GLU B 2 112 ? 23.385 29.789 22.144 1.00 28.37 98 GLU B N 1
ATOM 1390 C CA . GLU B 2 112 ? 22.914 28.970 23.284 1.00 28.97 98 GLU B CA 1
ATOM 1391 C C . GLU B 2 112 ? 22.025 27.789 22.807 1.00 27.31 98 GLU B C 1
ATOM 1392 O O . GLU B 2 112 ? 21.961 26.747 23.468 1.00 26.51 98 GLU B O 1
ATOM 1398 N N . THR B 2 113 ? 21.359 27.942 21.653 1.00 25.22 99 THR B N 1
ATOM 1399 C CA . THR B 2 113 ? 20.495 26.876 21.145 1.00 24.11 99 THR B CA 1
ATOM 1400 C C . THR B 2 113 ? 21.308 25.760 20.526 1.00 24.05 99 THR B C 1
ATOM 1401 O O . THR B 2 113 ? 20.823 24.649 20.421 1.00 23.55 99 THR B O 1
ATOM 1405 N N . VAL B 2 114 ? 22.551 26.059 20.124 1.00 25.19 100 VAL B N 1
ATOM 1406 C CA . VAL B 2 114 ? 23.486 25.036 19.667 1.00 25.61 100 VAL B CA 1
ATOM 1407 C C . VAL B 2 114 ? 24.004 24.266 20.869 1.00 25.86 100 VAL B C 1
ATOM 1408 O O . VAL B 2 114 ? 24.192 23.060 20.800 1.00 26.09 100 VAL B O 1
ATOM 1412 N N . ASP B 2 115 ? 24.250 24.967 21.964 1.00 25.79 101 ASP B N 1
ATOM 1413 C CA . ASP B 2 115 ? 24.639 24.319 23.220 1.00 26.98 101 ASP B CA 1
ATOM 1414 C C . ASP B 2 115 ? 23.559 23.302 23.645 1.00 26.06 101 ASP B C 1
ATOM 1415 O O . ASP B 2 115 ? 23.869 22.140 23.956 1.00 26.17 101 ASP B O 1
ATOM 1420 N N . SER B 2 116 ? 22.290 23.716 23.610 1.00 25.11 102 SER B N 1
ATOM 1421 C CA . SER B 2 116 ? 21.192 22.806 23.956 1.00 24.45 102 SER B CA 1
ATOM 1422 C C . SER B 2 116 ? 21.143 21.597 23.040 1.00 23.33 102 SER B C 1
ATOM 1423 O O . SER B 2 116 ? 20.900 20.502 23.507 1.00 22.92 102 SER B O 1
ATOM 1426 N N . ALA B 2 117 ? 21.368 21.810 21.739 1.00 22.75 103 ALA B N 1
ATOM 1427 C CA . ALA B 2 117 ? 21.431 20.724 20.766 1.00 22.49 103 ALA B CA 1
ATOM 1428 C C . ALA B 2 117 ? 22.469 19.654 21.138 1.00 23.85 103 ALA B C 1
ATOM 1429 O O . ALA B 2 117 ? 22.180 18.451 21.085 1.00 23.96 103 ALA B O 1
ATOM 1431 N N . LEU B 2 118 ? 23.673 20.097 21.508 1.00 23.97 104 LEU B N 1
ATOM 1432 C CA . LEU B 2 118 ? 24.754 19.208 21.826 1.00 25.43 104 LEU B CA 1
ATOM 1433 C C . LEU B 2 118 ? 24.536 18.509 23.180 1.00 26.07 104 LEU B C 1
ATOM 1434 O O . LEU B 2 118 ? 25.127 17.456 23.443 1.00 27.16 104 LEU B O 1
ATOM 1439 N N . LYS B 2 119 ? 23.717 19.120 24.038 1.00 25.50 105 LYS B N 1
ATOM 1440 C CA . LYS B 2 119 ? 23.511 18.637 25.411 1.00 26.52 105 LYS B CA 1
ATOM 1441 C C . LYS B 2 119 ? 22.069 18.069 25.615 1.00 26.26 105 LYS B C 1
ATOM 1442 O O . LYS B 2 119 ? 21.867 16.870 25.417 1.00 26.26 105 LYS B O 1
ATOM 1448 N N . LYS B 2 120 ? 21.086 18.925 25.951 1.00 25.16 106 LYS B N 1
ATOM 1449 C CA . LYS B 2 120 ? 19.691 18.479 26.196 1.00 25.55 106 LYS B CA 1
ATOM 1450 C C . LYS B 2 120 ? 19.133 17.611 25.063 1.00 24.51 106 LYS B C 1
ATOM 1451 O O . LYS B 2 120 ? 18.623 16.560 25.321 1.00 24.17 106 LYS B O 1
ATOM 1457 N N . TRP B 2 121 ? 19.232 18.086 23.812 1.00 22.66 107 TRP B N 1
ATOM 1458 C CA . TRP B 2 121 ? 18.549 17.429 22.693 1.00 22.55 107 TRP B CA 1
ATOM 1459 C C . TRP B 2 121 ? 19.228 16.149 22.274 1.00 22.87 107 TRP B C 1
ATOM 1460 O O . TRP B 2 121 ? 18.558 15.133 22.101 1.00 23.84 107 TRP B O 1
ATOM 1471 N N . ARG B 2 122 ? 20.555 16.160 22.200 1.00 23.40 108 ARG B N 1
ATOM 1472 C CA . ARG B 2 122 ? 21.305 14.932 21.929 1.00 24.66 108 ARG B CA 1
ATOM 1473 C C . ARG B 2 122 ? 20.939 13.855 22.950 1.00 24.90 108 ARG B C 1
ATOM 1474 O O . ARG B 2 122 ? 20.677 12.690 22.599 1.00 25.63 108 ARG B O 1
ATOM 1482 N N . THR B 2 123 ? 20.936 14.242 24.214 1.00 24.54 109 THR B N 1
ATOM 1483 C CA . THR B 2 123 ? 20.662 13.319 25.303 1.00 25.62 109 THR B CA 1
ATOM 1484 C C . THR B 2 123 ? 19.227 12.781 25.243 1.00 25.71 109 THR B C 1
ATOM 1485 O O . THR B 2 123 ? 19.016 11.589 25.410 1.00 26.95 109 THR B O 1
ATOM 1489 N N . GLU B 2 124 ? 18.249 13.656 24.979 1.00 25.03 110 GLU B N 1
ATOM 1490 C CA . GLU B 2 124 ? 16.874 13.226 24.870 1.00 25.45 110 GLU B CA 1
ATOM 1491 C C . GLU B 2 124 ? 16.663 12.253 23.682 1.00 26.17 110 GLU B C 1
ATOM 1492 O O . GLU B 2 124 ? 15.962 11.209 23.812 1.00 26.32 110 GLU B O 1
ATOM 1498 N N . ILE B 2 125 ? 17.242 12.593 22.530 1.00 26.15 111 ILE B N 1
ATOM 1499 C CA . ILE B 2 125 ? 17.150 11.722 21.343 1.00 27.41 111 ILE B CA 1
ATOM 1500 C C . ILE B 2 125 ? 17.770 10.353 21.642 1.00 29.50 111 ILE B C 1
ATOM 1501 O O . ILE B 2 125 ? 17.164 9.297 21.346 1.00 30.25 111 ILE B O 1
ATOM 1506 N N . LEU B 2 126 ? 18.963 10.366 22.244 1.00 29.94 112 LEU B N 1
ATOM 1507 C CA . LEU B 2 126 ? 19.616 9.132 22.665 1.00 32.59 112 LEU B CA 1
ATOM 1508 C C . LEU B 2 126 ? 18.845 8.327 23.737 1.00 34.28 112 LEU B C 1
ATOM 1509 O O . LEU B 2 126 ? 18.991 7.109 23.805 1.00 35.27 112 LEU B O 1
ATOM 1514 N N . ASP B 2 127 ? 18.071 9.006 24.576 1.00 33.79 113 ASP B N 1
ATOM 1515 C CA . ASP B 2 127 ? 17.279 8.333 25.606 1.00 35.69 113 ASP B CA 1
ATOM 1516 C C . ASP B 2 127 ? 16.011 7.701 25.028 1.00 36.04 113 ASP B C 1
ATOM 1517 O O . ASP B 2 127 ? 15.602 6.633 25.478 1.00 37.61 113 ASP B O 1
ATOM 1522 N N . TYR B 2 128 ? 15.396 8.361 24.042 1.00 34.97 114 TYR B N 1
ATOM 1523 C CA . TYR B 2 128 ? 14.076 7.950 23.539 1.00 35.80 114 TYR B CA 1
ATOM 1524 C C . TYR B 2 128 ? 14.076 7.348 22.137 1.00 37.16 114 TYR B C 1
ATOM 1525 O O . TYR B 2 128 ? 13.289 6.451 21.862 1.00 38.25 114 TYR B O 1
ATOM 1534 N N . CYS B 2 129 ? 14.964 7.805 21.257 1.00 37.16 115 CYS B N 1
ATOM 1535 C CA . CYS B 2 129 ? 15.038 7.215 19.908 1.00 38.61 115 CYS B CA 1
ATOM 1536 C C . CYS B 2 129 ? 16.471 7.179 19.350 1.00 38.67 115 CYS B C 1
ATOM 1537 O O . CYS B 2 129 ? 16.775 7.826 18.339 1.00 38.05 115 CYS B O 1
ATOM 1540 N N . PRO B 2 130 ? 17.351 6.394 19.998 1.00 39.85 116 PRO B N 1
ATOM 1541 C CA . PRO B 2 130 ? 18.786 6.439 19.691 1.00 40.49 116 PRO B CA 1
ATOM 1542 C C . PRO B 2 130 ? 19.165 5.954 18.292 1.00 41.32 116 PRO B C 1
ATOM 1543 O O . PRO B 2 130 ? 20.182 6.388 17.758 1.00 41.87 116 PRO B O 1
ATOM 1547 N N . SER B 2 131 ? 18.352 5.078 17.712 1.00 42.23 117 SER B N 1
ATOM 1548 C CA . SER B 2 131 ? 18.634 4.504 16.386 1.00 43.86 117 SER B CA 1
ATOM 1549 C C . SER B 2 131 ? 18.030 5.312 15.232 1.00 42.26 117 SER B C 1
ATOM 1550 O O . SER B 2 131 ? 18.236 4.974 14.068 1.00 44.48 117 SER B O 1
ATOM 1553 N N . THR B 2 132 ? 17.286 6.362 15.553 1.00 39.58 118 THR B N 1
ATOM 1554 C CA . THR B 2 132 ? 16.604 7.172 14.545 1.00 38.22 118 THR B CA 1
ATOM 1555 C C . THR B 2 132 ? 17.549 8.225 13.987 1.00 36.81 118 THR B C 1
ATOM 1556 O O . THR B 2 132 ? 18.260 8.899 14.740 1.00 35.14 118 THR B O 1
ATOM 1560 N N . ARG B 2 133 ? 17.543 8.362 12.663 1.00 36.79 119 ARG B N 1
ATOM 1561 C CA . ARG B 2 133 ? 18.394 9.296 11.992 1.00 36.34 119 ARG B CA 1
ATOM 1562 C C . ARG B 2 133 ? 18.022 10.719 12.394 1.00 32.97 119 ARG B C 1
ATOM 1563 O O . ARG B 2 133 ? 16.839 11.048 12.601 1.00 31.97 119 ARG B O 1
ATOM 1571 N N . VAL B 2 134 ? 19.038 11.543 12.537 1.00 31.28 120 VAL B N 1
ATOM 1572 C CA . VAL B 2 134 ? 18.858 12.914 12.949 1.00 29.17 120 VAL B CA 1
ATOM 1573 C C . VAL B 2 134 ? 19.388 13.837 11.865 1.00 29.17 120 VAL B C 1
ATOM 1574 O O . VAL B 2 134 ? 20.481 13.611 11.317 1.00 30.26 120 VAL B O 1
ATOM 1578 N N . LEU B 2 135 ? 18.592 14.845 11.532 1.00 28.28 121 LEU B N 1
ATOM 1579 C CA . LEU B 2 135 ? 18.989 15.909 10.614 1.00 28.24 121 LEU B CA 1
ATOM 1580 C C . LEU B 2 135 ? 19.147 17.172 11.430 1.00 26.71 121 LEU B C 1
ATOM 1581 O O . LEU B 2 135 ? 18.243 17.526 12.179 1.00 25.25 121 LEU B O 1
ATOM 1586 N N . LEU B 2 136 ? 20.304 17.840 11.309 1.00 26.95 122 LEU B N 1
ATOM 1587 C CA . LEU B 2 136 ? 20.543 19.112 12.027 1.00 25.48 122 LEU B CA 1
ATOM 1588 C C . LEU B 2 136 ? 20.063 20.293 11.167 1.00 25.26 122 LEU B C 1
ATOM 1589 O O . LEU B 2 136 ? 20.479 20.443 10.006 1.00 26.65 122 LEU B O 1
ATOM 1594 N N . ILE B 2 137 ? 19.180 21.114 11.725 1.00 24.94 123 ILE B N 1
ATOM 1595 C CA . ILE B 2 137 ? 18.491 22.164 10.954 1.00 25.27 123 ILE B CA 1
ATOM 1596 C C . ILE B 2 137 ? 18.699 23.539 11.589 1.00 24.92 123 ILE B C 1
ATOM 1597 O O . ILE B 2 137 ? 18.267 23.786 12.715 1.00 24.34 123 ILE B O 1
ATOM 1602 N N . GLY B 2 138 ? 19.329 24.440 10.854 1.00 25.35 124 GLY B N 1
ATOM 1603 C CA . GLY B 2 138 ? 19.481 25.830 11.303 1.00 25.11 124 GLY B CA 1
ATOM 1604 C C . GLY B 2 138 ? 18.318 26.690 10.833 1.00 25.94 124 GLY B C 1
ATOM 1605 O O . GLY B 2 138 ? 17.919 26.641 9.672 1.00 27.65 124 GLY B O 1
ATOM 1606 N N . CYS B 2 139 ? 17.783 27.486 11.733 1.00 26.15 125 CYS B N 1
ATOM 1607 C CA . CYS B 2 139 ? 16.691 28.362 11.420 1.00 27.21 125 CYS B CA 1
ATOM 1608 C C . CYS B 2 139 ? 17.110 29.830 11.482 1.00 27.35 125 CYS B C 1
ATOM 1609 O O . CYS B 2 139 ? 18.052 30.183 12.186 1.00 26.26 125 CYS B O 1
ATOM 1612 N N . LYS B 2 140 ? 16.379 30.661 10.734 1.00 27.85 126 LYS B N 1
ATOM 1613 C CA . LYS B 2 140 ? 16.531 32.119 10.726 1.00 29.04 126 LYS B CA 1
ATOM 1614 C C . LYS B 2 140 ? 17.859 32.590 10.103 1.00 29.75 126 LYS B C 1
ATOM 1615 O O . LYS B 2 140 ? 18.456 33.569 10.573 1.00 30.07 126 LYS B O 1
ATOM 1621 N N . THR B 2 141 ? 18.300 31.950 9.018 1.00 30.24 127 THR B N 1
ATOM 1622 C CA . THR B 2 141 ? 19.556 32.382 8.371 1.00 30.45 127 THR B CA 1
ATOM 1623 C C . THR B 2 141 ? 19.523 33.832 7.933 1.00 31.68 127 THR B C 1
ATOM 1624 O O . THR B 2 141 ? 20.564 34.445 7.783 1.00 32.00 127 THR B O 1
ATOM 1628 N N . ASP B 2 142 ? 18.334 34.375 7.696 1.00 32.33 128 ASP B N 1
ATOM 1629 C CA . ASP B 2 142 ? 18.224 35.786 7.303 1.00 33.81 128 ASP B CA 1
ATOM 1630 C C . ASP B 2 142 ? 18.867 36.749 8.341 1.00 33.24 128 ASP B C 1
ATOM 1631 O O . ASP B 2 142 ? 19.372 37.805 7.975 1.00 33.53 128 ASP B O 1
ATOM 1636 N N . LEU B 2 143 ? 18.839 36.371 9.620 1.00 31.59 129 LEU B N 1
ATOM 1637 C CA . LEU B 2 143 ? 19.381 37.225 10.691 1.00 31.95 129 LEU B CA 1
ATOM 1638 C C . LEU B 2 143 ? 20.923 37.417 10.639 1.00 32.10 129 LEU B C 1
ATOM 1639 O O . LEU B 2 143 ? 21.461 38.239 11.369 1.00 32.98 129 LEU B O 1
ATOM 1644 N N . ARG B 2 144 ? 21.613 36.689 9.763 1.00 32.12 130 ARG B N 1
ATOM 1645 C CA . ARG B 2 144 ? 23.045 36.928 9.509 1.00 33.10 130 ARG B CA 1
ATOM 1646 C C . ARG B 2 144 ? 23.352 38.291 8.905 1.00 35.13 130 ARG B C 1
ATOM 1647 O O . ARG B 2 144 ? 24.490 38.758 8.982 1.00 35.82 130 ARG B O 1
ATOM 1655 N N . THR B 2 145 ? 22.357 38.911 8.277 1.00 36.21 131 THR B N 1
ATOM 1656 C CA . THR B 2 145 ? 22.529 40.218 7.682 1.00 38.64 131 THR B CA 1
ATOM 1657 C C . THR B 2 145 ? 21.703 41.270 8.404 1.00 39.20 131 THR B C 1
ATOM 1658 O O . THR B 2 145 ? 21.588 42.380 7.916 1.00 40.75 131 THR B O 1
ATOM 1662 N N . ASP B 2 146 ? 21.125 40.918 9.557 1.00 37.73 132 ASP B N 1
ATOM 1663 C CA . ASP B 2 146 ? 20.281 41.853 10.306 1.00 38.97 132 ASP B CA 1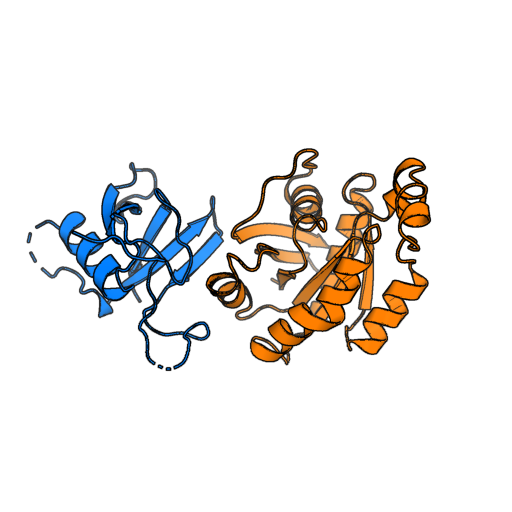
ATOM 1664 C C . ASP B 2 146 ? 21.125 42.664 11.286 1.00 38.84 132 ASP B C 1
ATOM 1665 O O . ASP B 2 146 ? 21.638 42.127 12.262 1.00 36.97 132 ASP B O 1
ATOM 1670 N N . LEU B 2 147 ? 21.243 43.957 11.020 1.00 40.09 133 LEU B N 1
ATOM 1671 C CA . LEU B 2 147 ? 22.139 44.834 11.769 1.00 40.75 133 LEU B CA 1
ATOM 1672 C C . LEU B 2 147 ? 21.949 44.761 13.287 1.00 39.87 133 LEU B C 1
ATOM 1673 O O . LEU B 2 147 ? 22.923 44.647 14.031 1.00 38.55 133 LEU B O 1
ATOM 1675 N N . SER B 2 148 ? 20.702 44.813 13.743 1.00 40.38 134 SER B N 1
ATOM 1676 C CA . SER B 2 148 ? 20.427 44.857 15.187 1.00 41.01 134 SER B CA 1
ATOM 1677 C C . SER B 2 148 ? 20.764 43.530 15.894 1.00 38.40 134 SER B C 1
ATOM 1678 O O . SER B 2 148 ? 21.268 43.535 17.023 1.00 38.83 134 SER B O 1
ATOM 1681 N N . THR B 2 149 ? 20.513 42.408 15.219 1.00 36.16 135 THR B N 1
ATOM 1682 C CA . THR B 2 149 ? 20.933 41.080 15.691 1.00 34.03 135 THR B CA 1
ATOM 1683 C C . THR B 2 149 ? 22.470 40.987 15.818 1.00 33.09 135 THR B C 1
ATOM 1684 O O . THR B 2 149 ? 22.999 40.494 16.808 1.00 31.91 135 THR B O 1
ATOM 1688 N N . LEU B 2 150 ? 23.155 41.446 14.779 1.00 33.74 136 LEU B N 1
ATOM 1689 C CA . LEU B 2 150 ? 24.602 41.454 14.745 1.00 33.57 136 LEU B CA 1
ATOM 1690 C C . LEU B 2 150 ? 25.186 42.277 15.911 1.00 34.86 136 LEU B C 1
ATOM 1691 O O . LEU B 2 150 ? 26.116 41.821 16.580 1.00 34.61 136 LEU B O 1
ATOM 1696 N N A MET B 2 151 ? 24.621 43.472 16.134 0.50 36.46 137 MET B N 1
ATOM 1697 N N B MET B 2 151 ? 24.649 43.463 16.169 0.50 36.64 137 MET B N 1
ATOM 1698 C CA A MET B 2 151 ? 25.050 44.383 17.210 0.50 38.18 137 MET B CA 1
ATOM 1699 C CA B MET B 2 151 ? 25.194 44.292 17.245 0.50 38.39 137 MET B CA 1
ATOM 1700 C C A MET B 2 151 ? 24.835 43.760 18.596 0.50 37.40 137 MET B C 1
ATOM 1701 C C B MET B 2 151 ? 24.835 43.776 18.640 0.50 37.63 137 MET B C 1
ATOM 1702 O O A MET B 2 151 ? 25.673 43.908 19.487 0.50 37.79 137 MET B O 1
ATOM 1703 O O B MET B 2 151 ? 25.584 44.006 19.590 0.50 38.17 137 MET B O 1
ATOM 1712 N N . GLU B 2 152 ? 23.711 43.062 18.763 1.00 36.61 138 GLU B N 1
ATOM 1713 C CA . GLU B 2 152 ? 23.378 42.398 20.025 1.00 36.19 138 GLU B CA 1
ATOM 1714 C C . GLU B 2 152 ? 24.364 41.263 20.309 1.00 34.33 138 GLU B C 1
ATOM 1715 O O . GLU B 2 152 ? 24.892 41.157 21.418 1.00 33.84 138 GLU B O 1
ATOM 1718 N N . LEU B 2 153 ? 24.624 40.430 19.292 1.00 32.14 139 LEU B N 1
ATOM 1719 C CA . LEU B 2 153 ? 25.578 39.339 19.433 1.00 31.19 139 LEU B CA 1
ATOM 1720 C C . LEU B 2 153 ? 26.963 39.862 19.824 1.00 32.49 139 LEU B C 1
ATOM 1721 O O . LEU B 2 153 ? 27.623 39.271 20.687 1.00 32.61 139 LEU B O 1
ATOM 1726 N N . SER B 2 154 ? 27.377 40.985 19.231 1.00 33.65 140 SER B N 1
ATOM 1727 C CA . SER B 2 154 ? 28.695 41.551 19.490 1.00 35.61 140 SER B CA 1
ATOM 1728 C C . SER B 2 154 ? 28.815 41.999 20.956 1.00 37.63 140 SER B C 1
ATOM 1729 O O . SER B 2 154 ? 29.866 41.828 21.577 1.00 38.88 140 SER B O 1
ATOM 1732 N N . HIS B 2 155 ? 27.726 42.544 21.510 1.00 38.32 141 HIS B N 1
ATOM 1733 C CA . HIS B 2 155 ? 27.728 42.995 22.898 1.00 40.44 141 HIS B CA 1
ATOM 1734 C C . HIS B 2 155 ? 27.678 41.816 23.875 1.00 38.90 141 HIS B C 1
ATOM 1735 O O . HIS B 2 155 ? 27.978 41.976 25.039 1.00 39.40 141 HIS B O 1
ATOM 1742 N N . GLN B 2 156 ? 27.332 40.633 23.367 1.00 36.79 142 GLN B N 1
ATOM 1743 C CA . GLN B 2 156 ? 27.284 39.410 24.149 1.00 36.25 142 GLN B CA 1
ATOM 1744 C C . GLN B 2 156 ? 28.520 38.489 23.951 1.00 35.42 142 GLN B C 1
ATOM 1745 O O . GLN B 2 156 ? 28.525 37.343 24.414 1.00 33.95 142 GLN B O 1
ATOM 1751 N N . LYS B 2 157 ? 29.561 38.977 23.270 1.00 35.54 143 LYS B N 1
ATOM 1752 C CA . LYS B 2 157 ? 30.728 38.138 22.922 1.00 34.99 143 LYS B CA 1
ATOM 1753 C C . LYS B 2 157 ? 30.291 36.883 22.123 1.00 33.12 143 LYS B C 1
ATOM 1754 O O . LYS B 2 157 ? 30.795 35.774 22.345 1.00 32.39 143 LYS B O 1
ATOM 1758 N N . GLN B 2 158 ? 29.355 37.092 21.196 1.00 31.67 144 GLN B N 1
ATOM 1759 C CA . GLN B 2 158 ? 28.834 36.037 20.341 1.00 30.64 144 GLN B CA 1
ATOM 1760 C C . GLN B 2 158 ? 28.815 36.467 18.873 1.00 29.87 144 GLN B C 1
ATOM 1761 O O . GLN B 2 158 ? 29.271 37.546 18.516 1.00 30.05 144 GLN B O 1
ATOM 1767 N N . ALA B 2 159 ? 28.284 35.578 18.041 1.00 28.16 145 ALA B N 1
ATOM 1768 C CA . ALA B 2 159 ? 28.173 35.794 16.617 1.00 28.06 145 ALA B CA 1
ATOM 1769 C C . ALA B 2 159 ? 27.156 34.785 16.129 1.00 26.61 145 ALA B C 1
ATOM 1770 O O . ALA B 2 159 ? 26.865 33.837 16.843 1.00 25.94 145 ALA B O 1
ATOM 1772 N N . PRO B 2 160 ? 26.619 34.982 14.910 1.00 27.37 146 PRO B N 1
ATOM 1773 C CA . PRO B 2 160 ? 25.691 34.021 14.333 1.00 26.61 146 PRO B CA 1
ATOM 1774 C C . PRO B 2 160 ? 26.379 32.725 13.968 1.00 26.54 146 PRO B C 1
ATOM 1775 O O . PRO B 2 160 ? 27.525 32.736 13.512 1.00 27.13 146 PRO B O 1
ATOM 1779 N N . ILE B 2 161 ? 25.673 31.618 14.132 1.00 25.75 147 ILE B N 1
ATOM 1780 C CA . ILE B 2 161 ? 26.176 30.347 13.685 1.00 25.36 147 ILE B CA 1
ATOM 1781 C C . ILE B 2 161 ? 26.281 30.386 12.149 1.00 26.11 147 ILE B C 1
ATOM 1782 O O . ILE B 2 161 ? 25.320 30.721 11.449 1.00 26.14 147 ILE B O 1
ATOM 1787 N N . SER B 2 162 ? 27.440 30.032 11.631 1.00 26.86 148 SER B N 1
ATOM 1788 C CA . SER B 2 162 ? 27.651 30.022 10.189 1.00 27.90 148 SER B CA 1
ATOM 1789 C C . SER B 2 162 ? 27.217 28.670 9.598 1.00 27.62 148 SER B C 1
ATOM 1790 O O . SER B 2 162 ? 27.063 27.701 10.317 1.00 26.25 148 SER B O 1
ATOM 1793 N N . TYR B 2 163 ? 27.059 28.620 8.284 1.00 28.82 149 TYR B N 1
ATOM 1794 C CA . TYR B 2 163 ? 26.812 27.351 7.572 1.00 29.16 149 TYR B CA 1
ATOM 1795 C C . TYR B 2 163 ? 27.915 26.323 7.833 1.00 29.30 149 TYR B C 1
ATOM 1796 O O . TYR B 2 163 ? 27.636 25.138 8.142 1.00 28.68 149 TYR B O 1
ATOM 1805 N N . GLU B 2 164 ? 29.174 26.773 7.734 1.00 30.38 150 GLU B N 1
ATOM 1806 C CA . GLU B 2 164 ? 30.326 25.912 7.975 1.00 31.33 150 GLU B CA 1
ATOM 1807 C C . GLU B 2 164 ? 30.292 25.365 9.402 1.00 29.63 150 GLU B C 1
ATOM 1808 O O . GLU B 2 164 ? 30.649 24.210 9.645 1.00 28.93 150 GLU B O 1
ATOM 1814 N N . GLN B 2 165 ? 29.809 26.176 10.345 1.00 27.96 151 GLN B N 1
ATOM 1815 C CA . GLN B 2 165 ? 29.746 25.742 11.728 1.00 26.79 151 GLN B CA 1
ATOM 1816 C C . GLN B 2 165 ? 28.649 24.693 11.904 1.00 26.27 151 GLN B C 1
ATOM 1817 O O . GLN B 2 165 ? 28.807 23.743 12.669 1.00 25.99 151 GLN B O 1
ATOM 1823 N N . GLY B 2 166 ? 27.534 24.896 11.202 1.00 26.33 152 GLY B N 1
ATOM 1824 C CA . GLY B 2 166 ? 26.431 23.943 11.205 1.00 26.23 152 GLY B CA 1
ATOM 1825 C C . GLY B 2 166 ? 26.869 22.582 10.731 1.00 27.01 152 GLY B C 1
ATOM 1826 O O . GLY B 2 166 ? 26.520 21.574 11.332 1.00 27.09 152 GLY B O 1
ATOM 1827 N N . CYS B 2 167 ? 27.644 22.559 9.661 1.00 29.10 153 CYS B N 1
ATOM 1828 C CA . CYS B 2 167 ? 28.179 21.307 9.122 1.00 31.49 153 CYS B CA 1
ATOM 1829 C C . CYS B 2 167 ? 29.081 20.615 10.147 1.00 32.05 153 CYS B C 1
ATOM 1830 O O . CYS B 2 167 ? 29.031 19.407 10.308 1.00 33.04 153 CYS B O 1
ATOM 1833 N N . ALA B 2 168 ? 29.876 21.398 10.863 1.00 32.12 154 ALA B N 1
ATOM 1834 C CA . ALA B 2 168 ? 30.801 20.852 11.852 1.00 32.69 154 ALA B CA 1
ATOM 1835 C C . ALA B 2 168 ? 30.042 20.285 13.052 1.00 31.45 154 ALA B C 1
ATOM 1836 O O . ALA B 2 168 ? 30.366 19.206 13.569 1.00 32.99 154 ALA B O 1
ATOM 1838 N N . ILE B 2 169 ? 29.030 21.008 13.489 1.00 29.85 155 ILE B N 1
ATOM 1839 C CA . ILE B 2 169 ? 28.196 20.558 14.591 1.00 29.64 155 ILE B CA 1
ATOM 1840 C C . ILE B 2 169 ? 27.476 19.254 14.237 1.00 30.07 155 ILE B C 1
ATOM 1841 O O . ILE B 2 169 ? 27.397 18.332 15.066 1.00 30.32 155 ILE B O 1
ATOM 1846 N N . ALA B 2 170 ? 26.972 19.172 13.005 1.00 30.61 156 ALA B N 1
ATOM 1847 C CA . ALA B 2 170 ? 26.342 17.941 12.496 1.00 31.47 156 ALA B CA 1
ATOM 1848 C C . ALA B 2 170 ? 27.315 16.760 12.544 1.00 33.92 156 ALA B C 1
ATOM 1849 O O . ALA B 2 170 ? 26.945 15.646 12.969 1.00 34.27 156 ALA B O 1
ATOM 1851 N N . LYS B 2 171 ? 28.556 16.994 12.124 1.00 36.33 157 LYS B N 1
ATOM 1852 C CA . LYS B 2 171 ? 29.598 15.947 12.177 1.00 39.28 157 LYS B CA 1
ATOM 1853 C C . LYS B 2 171 ? 29.809 15.486 13.605 1.00 40.20 157 LYS B C 1
ATOM 1854 O O . LYS B 2 171 ? 29.717 14.288 13.894 1.00 42.09 157 LYS B O 1
ATOM 1856 N N . GLN B 2 172 ? 30.028 16.440 14.511 1.00 39.60 158 GLN B N 1
ATOM 1857 C CA . GLN B 2 172 ? 30.233 16.136 15.932 1.00 39.76 158 GLN B CA 1
ATOM 1858 C C . GLN B 2 172 ? 29.091 15.316 16.545 1.00 39.26 158 GLN B C 1
ATOM 1859 O O . GLN B 2 172 ? 29.336 14.382 17.302 1.00 40.95 158 GLN B O 1
ATOM 1861 N N . LEU B 2 173 ? 27.852 15.670 16.222 1.00 37.26 159 LEU B N 1
ATOM 1862 C CA . LEU B 2 173 ? 26.679 14.963 16.739 1.00 36.24 159 LEU B CA 1
ATOM 1863 C C . LEU B 2 173 ? 26.474 13.566 16.180 1.00 37.32 159 LEU B C 1
ATOM 1864 O O . LEU B 2 173 ? 25.911 12.722 16.858 1.00 37.78 159 LEU B O 1
ATOM 1869 N N . GLY B 2 174 ? 26.910 13.330 14.949 1.00 38.27 160 GLY B N 1
ATOM 1870 C CA . GLY B 2 174 ? 26.504 12.146 14.211 1.00 39.49 160 GLY B CA 1
ATOM 1871 C C . GLY B 2 174 ? 25.197 12.348 13.444 1.00 38.34 160 GLY B C 1
ATOM 1872 O O . GLY B 2 174 ? 24.555 11.381 13.054 1.00 38.88 160 GLY B O 1
ATOM 1873 N N . ALA B 2 175 ? 24.807 13.602 13.221 1.00 36.38 161 ALA B N 1
ATOM 1874 C CA . ALA B 2 175 ? 23.641 13.903 12.391 1.00 35.70 161 ALA B CA 1
ATOM 1875 C C . ALA B 2 175 ? 23.987 13.554 10.958 1.00 37.37 161 ALA B C 1
ATOM 1876 O O . ALA B 2 175 ? 25.140 13.667 10.554 1.00 38.32 161 ALA B O 1
ATOM 1878 N N . GLU B 2 176 ? 22.995 13.131 10.188 1.00 37.57 162 GLU B N 1
ATOM 1879 C CA . GLU B 2 176 ? 23.242 12.676 8.825 1.00 39.49 162 GLU B CA 1
ATOM 1880 C C . GLU B 2 176 ? 23.561 13.837 7.871 1.00 38.81 162 GLU B C 1
ATOM 1881 O O . GLU B 2 176 ? 24.292 13.658 6.878 1.00 40.76 162 GLU B O 1
ATOM 1884 N N . ILE B 2 177 ? 23.019 15.015 8.166 1.00 36.18 163 ILE B N 1
ATOM 1885 C CA . ILE B 2 177 ? 23.214 16.186 7.314 1.00 35.76 163 ILE B CA 1
ATOM 1886 C C . ILE B 2 177 ? 22.966 17.461 8.119 1.00 33.13 163 ILE B C 1
ATOM 1887 O O . ILE B 2 177 ? 22.268 17.422 9.132 1.00 32.01 163 ILE B O 1
ATOM 1892 N N . TYR B 2 178 ? 23.575 18.570 7.684 1.00 32.34 164 TYR B N 1
ATOM 1893 C CA . TYR B 2 178 ? 23.170 19.896 8.111 1.00 30.37 164 TYR B CA 1
ATOM 1894 C C . TYR B 2 178 ? 22.444 20.645 6.996 1.00 30.85 164 TYR B C 1
ATOM 1895 O O . TYR B 2 178 ? 22.951 20.777 5.870 1.00 32.11 164 TYR B O 1
A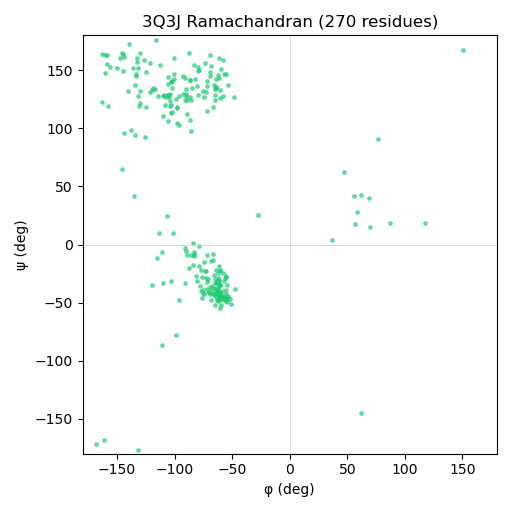TOM 1904 N N . LEU B 2 179 ? 21.253 21.146 7.313 1.00 29.68 165 LEU B N 1
ATOM 1905 C CA . LEU B 2 179 ? 20.483 21.951 6.373 1.00 30.00 165 LEU B CA 1
ATOM 1906 C C . LEU B 2 179 ? 20.011 23.212 7.090 1.00 28.30 165 LEU B C 1
ATOM 1907 O O . LEU B 2 179 ? 19.823 23.212 8.304 1.00 26.40 165 LEU B O 1
ATOM 1912 N N . GLU B 2 180 ? 19.823 24.285 6.337 1.00 28.75 166 GLU B N 1
ATOM 1913 C CA . GLU B 2 180 ? 19.378 25.545 6.930 1.00 27.93 166 GLU B CA 1
ATOM 1914 C C . GLU B 2 180 ? 18.446 26.324 6.034 1.00 28.81 166 GLU B C 1
ATOM 1915 O O . GLU B 2 180 ? 18.363 26.085 4.803 1.00 30.25 166 GLU B O 1
ATOM 1921 N N . GLY B 2 181 ? 17.723 27.253 6.643 1.00 27.92 167 GLY B N 1
ATOM 1922 C CA . GLY B 2 181 ? 16.860 28.123 5.875 1.00 28.84 167 GLY B CA 1
ATOM 1923 C C . GLY B 2 181 ? 16.303 29.288 6.619 1.00 27.87 167 GLY B C 1
ATOM 1924 O O . GLY B 2 181 ? 16.692 29.572 7.754 1.00 26.66 167 GLY B O 1
ATOM 1925 N N . SER B 2 182 ? 15.384 29.968 5.969 1.00 29.06 168 SER B N 1
ATOM 1926 C CA . SER B 2 182 ? 14.752 31.131 6.541 1.00 29.83 168 SER B CA 1
ATOM 1927 C C . SER B 2 182 ? 13.260 31.099 6.241 1.00 31.06 168 SER B C 1
ATOM 1928 O O . SER B 2 182 ? 12.838 31.431 5.142 1.00 33.08 168 SER B O 1
ATOM 1931 N N . ALA B 2 183 ? 12.478 30.650 7.224 1.00 30.37 169 ALA B N 1
ATOM 1932 C CA . ALA B 2 183 ? 11.019 30.688 7.162 1.00 31.50 169 ALA B CA 1
ATOM 1933 C C . ALA B 2 183 ? 10.510 32.109 6.881 1.00 33.69 169 ALA B C 1
ATOM 1934 O O . ALA B 2 183 ? 9.512 32.288 6.183 1.00 34.77 169 ALA B O 1
ATOM 1936 N N . PHE B 2 184 ? 11.205 33.114 7.423 1.00 33.46 170 PHE B N 1
ATOM 1937 C CA . PHE B 2 184 ? 10.774 34.504 7.297 1.00 35.74 170 PHE B CA 1
ATOM 1938 C C . PHE B 2 184 ? 10.945 35.053 5.874 1.00 37.72 170 PHE B C 1
ATOM 1939 O O . PHE B 2 184 ? 10.086 35.775 5.385 1.00 39.93 170 PHE B O 1
ATOM 1947 N N . THR B 2 185 ? 12.052 34.719 5.216 1.00 37.29 171 THR B N 1
ATOM 1948 C CA . THR B 2 185 ? 12.388 35.366 3.943 1.00 39.45 171 THR B CA 1
ATOM 1949 C C . THR B 2 185 ? 12.383 34.439 2.749 1.00 40.55 171 THR B C 1
ATOM 1950 O O . THR B 2 185 ? 12.444 34.915 1.610 1.00 42.59 171 THR B O 1
ATOM 1954 N N . SER B 2 186 ? 12.326 33.125 2.973 1.00 38.94 172 SER B N 1
ATOM 1955 C CA . SER B 2 186 ? 12.417 32.205 1.849 1.00 39.96 172 SER B CA 1
ATOM 1956 C C . SER B 2 186 ? 11.547 30.978 2.018 1.00 38.94 172 SER B C 1
ATOM 1957 O O . SER B 2 186 ? 11.965 29.999 2.637 1.00 36.53 172 SER B O 1
ATOM 1960 N N . GLU B 2 187 ? 10.343 31.023 1.441 1.00 40.42 173 GLU B N 1
ATOM 1961 C CA . GLU B 2 187 ? 9.438 29.880 1.516 1.00 40.44 173 GLU B CA 1
ATOM 1962 C C . GLU B 2 187 ? 10.103 28.680 0.844 1.00 40.23 173 GLU B C 1
ATOM 1963 O O . GLU B 2 187 ? 10.071 27.565 1.369 1.00 38.82 173 GLU B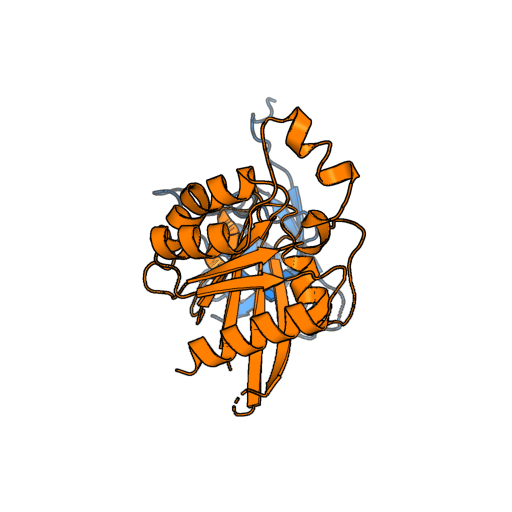 O 1
ATOM 1965 N N . LYS B 2 188 ? 10.727 28.916 -0.304 1.00 41.51 174 LYS B N 1
ATOM 1966 C CA . LYS B 2 188 ? 11.407 27.836 -1.014 1.00 42.38 174 LYS B CA 1
ATOM 1967 C C . LYS B 2 188 ? 12.558 27.201 -0.202 1.00 39.73 174 LYS B C 1
ATOM 1968 O O . LYS B 2 188 ? 12.806 26.016 -0.346 1.00 39.91 174 LYS B O 1
ATOM 1971 N N . SER B 2 189 ? 13.248 27.970 0.652 1.00 38.34 175 SER B N 1
ATOM 1972 C CA . SER B 2 189 ? 14.304 27.388 1.493 1.00 35.72 175 SER B CA 1
ATOM 1973 C C . SER B 2 189 ? 13.744 26.309 2.425 1.00 34.49 175 SER B C 1
ATOM 1974 O O . SER B 2 189 ? 14.420 25.321 2.717 1.00 33.10 175 SER B O 1
ATOM 1977 N N . ILE B 2 190 ? 12.509 26.499 2.892 1.00 34.45 176 ILE B N 1
ATOM 1978 C CA . ILE B 2 190 ? 11.882 25.524 3.780 1.00 33.73 176 ILE B CA 1
ATOM 1979 C C . ILE B 2 190 ? 11.447 24.318 2.969 1.00 35.93 176 ILE B C 1
ATOM 1980 O O . ILE B 2 190 ? 11.629 23.190 3.391 1.00 35.46 176 ILE B O 1
ATOM 1985 N N . HIS B 2 191 ? 10.895 24.553 1.786 1.00 39.35 177 HIS B N 1
ATOM 1986 C CA . HIS B 2 191 ? 10.541 23.447 0.888 1.00 42.50 177 HIS B CA 1
ATOM 1987 C C . HIS B 2 191 ? 11.751 22.568 0.608 1.00 42.39 177 HIS B C 1
ATOM 1988 O O . HIS B 2 191 ? 11.671 21.348 0.721 1.00 42.56 177 HIS B O 1
ATOM 1995 N N . SER B 2 192 ? 12.876 23.195 0.289 1.00 42.29 178 SER B N 1
ATOM 1996 C CA . SER B 2 192 ? 14.096 22.465 0.013 1.00 42.95 178 SER B CA 1
ATOM 1997 C C . SER B 2 192 ? 14.633 21.650 1.218 1.00 40.47 178 SER B C 1
ATOM 1998 O O . SER B 2 192 ? 15.224 20.584 1.029 1.00 41.55 178 SER B O 1
ATOM 2001 N N . ILE B 2 193 ? 14.446 22.141 2.439 1.00 37.43 179 ILE B N 1
ATOM 2002 C CA . ILE B 2 193 ? 14.839 21.357 3.617 1.00 35.38 179 ILE B CA 1
ATOM 2003 C C . ILE B 2 193 ? 14.044 20.026 3.653 1.00 35.62 179 ILE B C 1
ATOM 2004 O O . ILE B 2 193 ? 14.602 18.944 3.852 1.00 35.36 179 ILE B O 1
ATOM 2009 N N . PHE B 2 194 ? 12.750 20.112 3.396 1.00 36.42 180 PHE B N 1
ATOM 2010 C CA . PHE B 2 194 ? 11.900 18.957 3.543 1.00 36.77 180 PHE B CA 1
ATOM 2011 C C . PHE B 2 194 ? 11.963 18.028 2.368 1.00 39.32 180 PHE B C 1
ATOM 2012 O O . PHE B 2 194 ? 11.834 16.821 2.544 1.00 40.37 180 PHE B O 1
ATOM 2020 N N . ARG B 2 195 ? 12.200 18.574 1.176 1.00 40.66 181 ARG B N 1
ATOM 2021 C CA . ARG B 2 195 ? 12.516 17.753 0.015 1.00 43.02 181 ARG B CA 1
ATOM 2022 C C . ARG B 2 195 ? 13.767 16.919 0.281 1.00 42.61 181 ARG B C 1
ATOM 2023 O O . ARG B 2 195 ? 13.787 15.714 0.018 1.00 44.30 181 ARG B O 1
ATOM 2027 N N . THR B 2 196 ? 14.799 17.556 0.817 1.00 40.88 182 THR B N 1
ATOM 2028 C CA . THR B 2 196 ? 16.048 16.860 1.118 1.00 40.90 182 THR B CA 1
ATOM 2029 C C . THR B 2 196 ? 15.836 15.838 2.252 1.00 40.12 182 THR B C 1
ATOM 2030 O O . THR B 2 196 ? 16.331 14.706 2.179 1.00 41.09 182 THR B O 1
ATOM 2034 N N . ALA B 2 197 ? 15.085 16.233 3.274 1.00 38.47 183 ALA B N 1
ATOM 2035 C CA . ALA B 2 197 ? 14.751 15.334 4.374 1.00 38.09 183 ALA B CA 1
ATOM 2036 C C . ALA B 2 197 ? 13.992 14.096 3.873 1.00 40.35 183 ALA B C 1
ATOM 2037 O O . ALA B 2 197 ? 14.301 12.967 4.268 1.00 41.04 183 ALA B O 1
ATOM 2039 N N . SER B 2 198 ? 13.010 14.315 2.998 1.00 42.42 184 SER B N 1
ATOM 2040 C CA . SER B 2 198 ? 12.228 13.226 2.395 1.00 45.07 184 SER B CA 1
ATOM 2041 C C . SER B 2 198 ? 13.101 12.274 1.585 1.00 47.46 184 SER B C 1
ATOM 2042 O O . SER B 2 198 ? 12.920 11.060 1.652 1.00 48.20 184 SER B O 1
ATOM 2045 N N . MET B 2 199 ? 14.041 12.832 0.819 1.00 48.53 185 MET B N 1
ATOM 2046 C CA . MET B 2 199 ? 14.970 12.026 0.018 1.00 51.46 185 MET B CA 1
ATOM 2047 C C . MET B 2 199 ? 15.890 11.168 0.898 1.00 51.42 185 MET B C 1
ATOM 2048 O O . MET B 2 199 ? 16.118 10.002 0.593 1.00 53.54 185 MET B O 1
ATOM 2050 N N . LEU B 2 200 ? 16.409 11.742 1.984 1.00 49.69 186 LEU B N 1
ATOM 2051 C CA . LEU B 2 200 ? 17.252 10.982 2.936 1.00 49.91 186 LEU B CA 1
ATOM 2052 C C . LEU B 2 200 ? 16.498 9.815 3.591 1.00 50.95 186 LEU B C 1
ATOM 2053 O O . LEU B 2 200 ? 17.086 8.761 3.856 1.00 52.37 186 LEU B O 1
ATOM 2058 N N . CYS B 2 201 ? 15.205 10.001 3.839 1.00 50.79 187 CYS B N 1
ATOM 2059 C CA . CYS B 2 201 ? 14.384 8.959 4.453 1.00 51.74 187 CYS B CA 1
ATOM 2060 C C . CYS B 2 201 ? 13.998 7.844 3.474 1.00 55.18 187 CYS B C 1
ATOM 2061 O O . CYS B 2 201 ? 13.780 6.714 3.891 1.00 56.06 187 CYS B O 1
ATOM 2064 N N . LEU B 2 202 ? 13.913 8.168 2.186 1.00 57.36 188 LEU B N 1
ATOM 2065 C CA . LEU B 2 202 ? 13.588 7.180 1.152 1.00 61.44 188 LEU B CA 1
ATOM 2066 C C . LEU B 2 202 ? 14.807 6.377 0.680 1.00 64.01 188 LEU B C 1
ATOM 2067 O O . LEU B 2 202 ? 14.651 5.431 -0.073 1.00 67.56 188 LEU B O 1
ATOM 2069 N N . ASN B 2 203 ? 16.008 6.762 1.118 1.00 63.35 189 ASN B N 1
ATOM 2070 C CA . ASN B 2 203 ? 17.258 6.109 0.695 1.00 65.66 189 ASN B CA 1
ATOM 2071 C C . ASN B 2 203 ? 18.157 5.756 1.886 1.00 64.54 189 ASN B C 1
ATOM 2072 O O . ASN B 2 203 ? 17.693 5.656 3.031 1.00 62.70 189 ASN B O 1
#

InterPro domains:
  IPR001627 Sema domain [PF01403] (310-488)
  IPR001627 Sema domain [PS51004] (25-508)
  IPR001627 Sema domain [SM00630] (50-492)
  IPR002165 Plexin repeat [PF01437] (510-559)
  IPR002165 Plexin repeat [PF01437] (804-855)
  IPR002909 IPT domain [PF01833] (858-951)
  IPR002909 IPT domain [PF01833] (954-1037)
  IPR002909 IPT domain [PF01833] (1041-1104)
  IPR002909 IPT domain [PF01833] (1156-1224)
  IPR002909 IPT domain [SM00429] (857-952)
  IPR002909 IPT domain [SM00429] (953-1038)
  IPR002909 IPT domain [SM00429] (1040-1140)
  IPR002909 IPT domain [SM00429] (1142-1237)
  IPR008936 Rho GTPase activation protein [G3DSA:1.10.506.10] (1271-1871)
  IPR008936 Rho GTPase activation protein [SSF48350] (1350-1863)
  IPR013548 Plexin, cytoplasmic RasGAP domain [PF08337] (1311-1863)
  IPR013783 Immunoglobulin-like fold [G3DSA:2.60.40.10] (521-657)
  IPR013783 Immunoglobulin-like fold [G3DSA:2.60.40.10] (668-805)
  IPR013783 Immunoglobulin-like fold [G3DSA:2.60.40.10] (817-953)
  IPR013783 Immunoglobulin-like fold [G3DSA:2.60.40.10] (954-1042)